Protein AF-A0A8B9ML95-F1 (afdb_monomer_lite)

InterPro domains:
  IPR009533 FAM107 [PF06625] (68-174)
  IPR009533 FAM107 [PTHR16768] (30-183)

Radius of gyration: 43.65 Å; chains: 1; bounding box: 122×76×92 Å

Organism: NCBI:txid211598

Foldseek 3Di:
DDDDDDDDDDDPPDDDDDDDDDDDDDDDDDDDDDDDDPPDPPPPDDDDPDDDDPPDDPDDPDDPPDPPDDDPDPDQDPCNVDPPNVVVVVVCVVCVVVVVPVPCPPVVVVVVVVVVVVVVVVVVVVVVVVVVPPDPVNVVVVVVVVVVVVVVVVVVVVVVVDDVVVVVVVVVVVVVVVVVVVVPD

Sequence (185 aa):
MQARAQPGRSGSLSPCGPVSWGAGQHLPPGLPRATLRKSASMYTDTQRERPDSGNILTHPDYIDGNPDLIKPKKLLNPVKASKSHQELHRELLMNHKRGLGMESKPELQRVLEHRRRNQLIRQKKEEEEAKKLQSPFEKELLKRHQRLDQLEKEQEKQEDHAPEFIKVKENLRRTSTVTGDEKAA

pLDDT: mean 70.42, std 17.86, range [39.34, 96.19]

Structure (mmCIF, N/CA/C/O backbone):
data_AF-A0A8B9ML95-F1
#
_entry.id   AF-A0A8B9ML95-F1
#
loop_
_atom_site.group_PDB
_atom_site.id
_atom_site.type_symbol
_atom_site.label_atom_id
_atom_site.label_alt_id
_atom_site.label_comp_id
_atom_site.label_asym_id
_atom_site.label_entity_id
_atom_site.label_seq_id
_atom_site.pdbx_PDB_ins_code
_atom_site.Cartn_x
_atom_site.Cartn_y
_atom_site.Cartn_z
_atom_site.occupancy
_atom_site.B_iso_or_equiv
_atom_site.auth_seq_id
_atom_site.auth_comp_id
_atom_site.auth_asym_id
_atom_site.auth_atom_id
_atom_site.pdbx_PDB_model_num
ATOM 1 N N . MET A 1 1 ? -56.426 37.163 -29.286 1.00 43.75 1 MET A N 1
ATOM 2 C CA . MET A 1 1 ? -56.720 35.730 -29.509 1.00 43.75 1 MET A CA 1
ATOM 3 C C . MET A 1 1 ? -55.383 34.997 -29.595 1.00 43.75 1 MET A C 1
ATOM 5 O O . MET A 1 1 ? -54.745 35.039 -30.629 1.00 43.75 1 MET A O 1
ATOM 9 N N . GLN A 1 2 ? -54.730 34.710 -28.467 1.00 43.22 2 GLN A N 1
ATOM 10 C CA . GLN A 1 2 ? -54.763 33.419 -27.757 1.00 43.22 2 GLN A CA 1
ATOM 11 C C . GLN A 1 2 ? -54.615 32.208 -28.693 1.00 43.22 2 GLN A C 1
ATOM 13 O O . GLN A 1 2 ? -55.606 31.679 -29.184 1.00 43.22 2 GLN A O 1
ATOM 18 N N . ALA A 1 3 ? -53.371 31.762 -28.891 1.00 49.19 3 ALA A N 1
ATOM 19 C CA . ALA A 1 3 ? -53.048 30.438 -29.410 1.00 49.19 3 ALA A CA 1
ATOM 20 C C . ALA A 1 3 ? -52.306 29.661 -28.314 1.00 49.19 3 ALA A C 1
ATOM 22 O O . ALA A 1 3 ? -51.323 30.130 -27.743 1.00 49.19 3 ALA A O 1
ATOM 23 N N . ARG A 1 4 ? -52.880 28.507 -27.973 1.00 45.62 4 ARG A N 1
ATOM 24 C CA . ARG A 1 4 ? -52.521 27.615 -26.869 1.00 45.62 4 ARG A CA 1
ATOM 25 C C . ARG A 1 4 ? -51.101 27.059 -26.997 1.00 45.62 4 ARG A C 1
ATOM 27 O O . ARG A 1 4 ? -50.726 26.547 -28.047 1.00 45.62 4 ARG A O 1
ATOM 34 N N . ALA A 1 5 ? -50.382 27.055 -25.877 1.00 48.59 5 ALA A N 1
ATOM 35 C CA . ALA A 1 5 ? -49.188 26.248 -25.667 1.00 48.59 5 ALA A CA 1
ATOM 36 C C . ALA A 1 5 ? -49.562 24.757 -25.561 1.00 48.59 5 ALA A C 1
ATOM 38 O O . ALA A 1 5 ? -50.487 24.400 -24.829 1.00 48.59 5 ALA A O 1
ATOM 39 N N . GLN A 1 6 ? -48.837 23.891 -26.272 1.00 56.56 6 GLN A N 1
ATOM 40 C CA . GLN A 1 6 ? -48.834 22.447 -26.027 1.00 56.56 6 GLN A CA 1
ATOM 41 C C . GLN A 1 6 ? -47.566 22.069 -25.246 1.00 56.56 6 GLN A C 1
ATOM 43 O O . GLN A 1 6 ? -46.486 22.549 -25.596 1.00 56.56 6 GLN A O 1
ATOM 48 N N . PRO A 1 7 ? -47.660 21.221 -24.206 1.00 56.69 7 PRO A N 1
ATOM 49 C CA . PRO A 1 7 ? -46.495 20.784 -23.450 1.00 56.69 7 PRO A CA 1
ATOM 50 C C . PRO A 1 7 ? -45.711 19.714 -24.223 1.00 56.69 7 PRO A C 1
ATOM 52 O O . PRO A 1 7 ? -46.210 18.623 -24.504 1.00 56.69 7 PRO A O 1
ATOM 55 N N . GLY A 1 8 ? -44.458 20.036 -24.549 1.00 48.75 8 GLY A N 1
ATOM 56 C CA . GLY A 1 8 ? -43.472 19.083 -25.044 1.00 48.75 8 GLY A CA 1
ATOM 57 C C . GLY A 1 8 ? -43.176 18.026 -23.982 1.00 48.75 8 GLY A C 1
ATOM 58 O O . GLY A 1 8 ? -42.834 18.342 -22.845 1.00 48.75 8 GLY A O 1
ATOM 59 N N . ARG A 1 9 ? -43.356 16.766 -24.378 1.00 49.31 9 ARG A N 1
ATOM 60 C CA . ARG A 1 9 ? -43.164 15.549 -23.588 1.00 49.31 9 ARG A CA 1
ATOM 61 C C . ARG A 1 9 ? -41.801 15.517 -22.892 1.00 49.31 9 ARG A C 1
ATOM 63 O O . ARG A 1 9 ? -40.758 15.562 -23.539 1.00 49.31 9 ARG A O 1
ATOM 70 N N . SER A 1 10 ? -41.839 15.342 -21.577 1.00 50.72 10 SER A N 1
ATOM 71 C CA . SER A 1 10 ? -40.729 14.881 -20.754 1.00 50.72 10 SER A CA 1
ATOM 72 C C . SER A 1 10 ? -40.304 13.476 -21.198 1.00 50.72 10 SER A C 1
ATOM 74 O O . SER A 1 10 ? -41.057 12.509 -21.090 1.00 50.72 10 SER A O 1
ATOM 76 N N . GLY A 1 11 ? -39.085 13.354 -21.723 1.00 43.94 11 GLY A N 1
ATOM 77 C CA . GLY A 1 11 ? -38.433 12.064 -21.922 1.00 43.94 11 GLY A CA 1
ATOM 78 C C . GLY A 1 11 ? -38.047 11.491 -20.564 1.00 43.94 11 GLY A C 1
ATOM 79 O O . GLY A 1 11 ? -37.034 11.882 -19.991 1.00 43.94 11 GLY A O 1
ATOM 80 N N . SER A 1 12 ? -38.865 10.588 -20.028 1.00 51.53 12 SER A N 1
ATOM 81 C CA . SER A 1 12 ? -38.513 9.791 -18.858 1.00 51.53 12 SER A CA 1
ATOM 82 C C . SER A 1 12 ? -37.356 8.857 -19.225 1.00 51.53 12 SER A C 1
ATOM 84 O O . SER A 1 12 ? -37.550 7.851 -19.912 1.00 51.53 12 SER A O 1
ATOM 86 N N . LEU A 1 13 ? -36.148 9.201 -18.778 1.00 50.38 13 LEU A N 1
ATOM 87 C CA . LEU A 1 13 ? -35.010 8.288 -18.714 1.00 50.38 13 LEU A CA 1
ATOM 88 C C . LEU A 1 13 ? -35.410 7.102 -17.829 1.00 50.38 13 LEU A C 1
ATOM 90 O O . LEU A 1 13 ? -35.501 7.222 -16.609 1.00 50.38 13 LEU A O 1
ATOM 94 N N . SER A 1 14 ? -35.707 5.970 -18.462 1.00 54.94 14 SER A N 1
ATOM 95 C CA . SER A 1 14 ? -35.910 4.706 -17.759 1.00 54.94 14 SER A CA 1
ATOM 96 C C . SER A 1 14 ? -34.560 4.244 -17.201 1.00 54.94 14 SER A C 1
ATOM 98 O O . SER A 1 14 ? -33.596 4.171 -17.968 1.00 54.94 14 SER A O 1
ATOM 100 N N . PRO A 1 15 ? -34.444 3.938 -15.899 1.00 61.00 15 PRO A N 1
ATOM 101 C CA . PRO A 1 15 ? -33.227 3.357 -15.360 1.00 61.00 15 PRO A CA 1
ATOM 102 C C . PRO A 1 15 ? -33.126 1.896 -15.813 1.00 61.00 15 PRO A C 1
ATOM 104 O O . PRO A 1 15 ? -34.057 1.111 -15.630 1.00 61.00 15 PRO A O 1
ATOM 107 N N . CYS A 1 16 ? -31.991 1.532 -16.415 1.00 51.19 16 CYS A N 1
ATOM 108 C CA . CYS A 1 16 ? -31.619 0.143 -16.664 1.00 51.19 16 CYS A CA 1
ATOM 109 C C . CYS A 1 16 ? -31.736 -0.652 -15.356 1.00 51.19 16 CYS A C 1
ATOM 111 O O . CYS A 1 16 ? -31.064 -0.337 -14.373 1.00 51.19 16 CYS A O 1
ATOM 113 N N . GLY A 1 17 ? -32.605 -1.663 -15.345 1.00 46.12 17 GLY A N 1
ATOM 114 C CA . GLY A 1 17 ? -32.747 -2.577 -14.218 1.00 46.12 17 GLY A CA 1
ATOM 115 C C . GLY A 1 17 ? -31.459 -3.373 -13.956 1.00 46.12 17 GLY A C 1
ATOM 116 O O . GLY A 1 17 ? -30.648 -3.563 -14.868 1.00 46.12 17 GLY A O 1
ATOM 117 N N . PRO A 1 18 ? -31.248 -3.845 -12.716 1.00 61.25 18 PRO A N 1
ATOM 118 C CA . PRO A 1 18 ? -30.083 -4.643 -12.366 1.00 61.25 18 PRO A CA 1
ATOM 119 C C . PRO A 1 18 ? -30.154 -6.020 -13.036 1.00 61.25 18 PRO A C 1
ATOM 1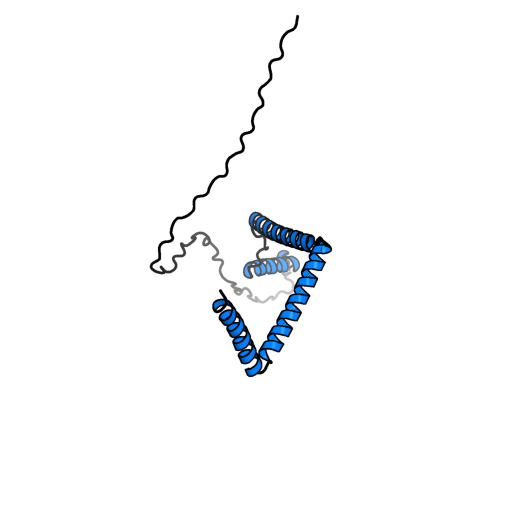21 O O . PRO A 1 18 ? -31.141 -6.743 -12.907 1.00 61.25 18 PRO A O 1
ATOM 124 N N . VAL A 1 19 ? -29.079 -6.394 -13.731 1.00 54.31 19 VAL A N 1
ATOM 125 C CA . VAL A 1 19 ? -28.867 -7.759 -14.221 1.00 54.31 19 VAL A CA 1
ATOM 126 C C . VAL A 1 19 ? -28.660 -8.658 -13.003 1.00 54.31 19 VAL A C 1
ATOM 128 O O . VAL A 1 19 ? -27.620 -8.595 -12.344 1.00 54.31 19 VAL A O 1
ATOM 131 N N . SER A 1 20 ? -29.663 -9.472 -12.684 1.00 45.78 20 SER A N 1
ATOM 132 C CA . SER A 1 20 ? -29.532 -10.551 -11.7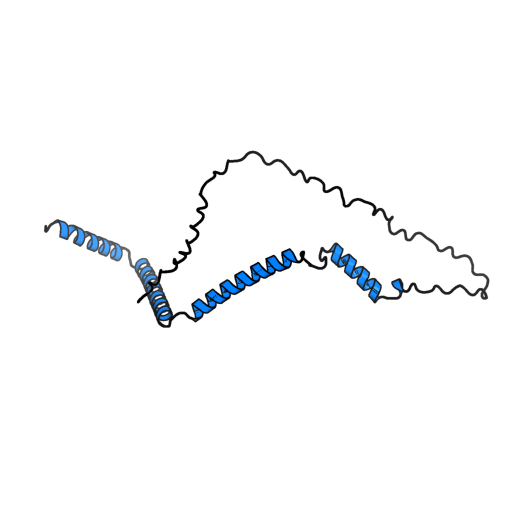15 1.00 45.78 20 SER A CA 1
ATOM 133 C C . SER A 1 20 ? -28.686 -11.663 -12.336 1.00 45.78 20 SER A C 1
ATOM 135 O O . SER A 1 20 ? -29.074 -12.316 -13.302 1.00 45.78 20 SER A O 1
ATOM 137 N N . TRP A 1 21 ? -27.492 -11.884 -11.793 1.00 48.94 21 TRP A N 1
ATOM 138 C CA . TRP A 1 21 ? -26.741 -13.100 -12.079 1.00 48.94 21 TRP A CA 1
ATOM 139 C C . TRP A 1 21 ? -27.250 -14.179 -11.129 1.00 48.94 21 TRP A C 1
ATOM 141 O O . TRP A 1 21 ? -27.004 -14.134 -9.924 1.00 48.94 21 TRP A O 1
ATOM 151 N N . GLY A 1 22 ? -28.042 -15.096 -11.683 1.00 45.47 22 GLY A N 1
ATOM 152 C CA . GLY A 1 22 ? -28.577 -16.255 -10.982 1.00 45.47 22 GLY A CA 1
ATOM 153 C C . GLY A 1 22 ? -27.467 -17.129 -10.400 1.00 45.47 22 GLY A C 1
ATOM 154 O O . GLY A 1 22 ? -26.458 -17.413 -11.046 1.00 45.47 22 GLY A O 1
ATOM 155 N N . ALA A 1 23 ? -27.682 -17.539 -9.156 1.00 50.06 23 ALA A N 1
ATOM 156 C CA . ALA A 1 23 ? -26.869 -18.491 -8.429 1.00 50.06 23 ALA A CA 1
ATOM 157 C C . ALA A 1 23 ? -27.017 -19.917 -8.986 1.00 50.06 23 ALA A C 1
ATOM 159 O O . ALA A 1 23 ? -28.104 -20.328 -9.383 1.00 50.06 23 ALA A O 1
ATOM 160 N N . GLY A 1 24 ? -25.934 -20.691 -8.877 1.00 41.50 24 GLY A N 1
ATOM 161 C CA . GLY A 1 24 ? -26.005 -22.134 -8.650 1.00 41.50 24 GLY A CA 1
ATOM 162 C C . GLY A 1 24 ? -25.919 -23.028 -9.883 1.00 41.50 24 GLY A C 1
ATOM 163 O O . GLY A 1 24 ? -26.938 -23.437 -10.423 1.00 41.50 24 GLY A O 1
ATOM 164 N N . GLN A 1 25 ? -24.703 -23.467 -10.223 1.00 43.25 25 GLN A N 1
ATOM 165 C CA . GLN A 1 25 ? -24.496 -24.792 -10.814 1.00 43.25 25 GLN A CA 1
ATOM 166 C C . GLN A 1 25 ? -23.347 -25.514 -10.093 1.00 43.25 25 GLN A C 1
ATOM 168 O O . GLN A 1 25 ? -22.170 -25.196 -10.225 1.00 43.25 25 GLN A O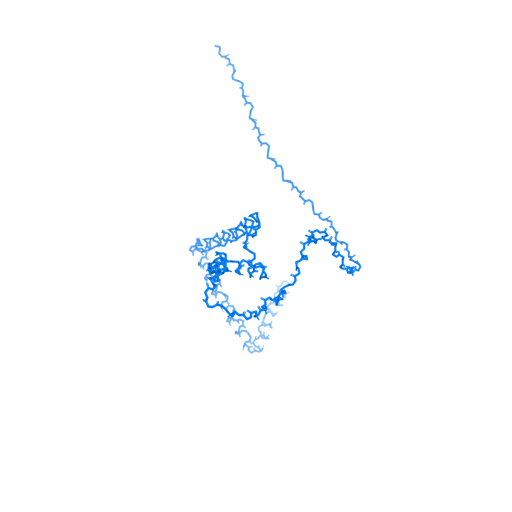 1
ATOM 173 N N . HIS A 1 26 ? -23.802 -26.429 -9.244 1.00 41.22 26 HIS A N 1
ATOM 174 C CA . HIS A 1 26 ? -23.225 -27.658 -8.714 1.00 41.22 26 HIS A CA 1
ATOM 175 C C . HIS A 1 26 ? -21.894 -28.156 -9.326 1.00 41.22 26 HIS A C 1
ATOM 177 O O . HIS A 1 26 ? -21.767 -28.357 -10.533 1.00 41.22 26 HIS A O 1
ATOM 183 N N . LEU A 1 27 ? -20.931 -28.439 -8.443 1.00 43.69 27 LEU A N 1
ATOM 184 C CA . LEU A 1 27 ? -19.647 -29.095 -8.709 1.00 43.69 27 LEU A CA 1
ATOM 185 C C . LEU A 1 27 ? -19.830 -30.632 -8.680 1.00 43.69 27 LEU A C 1
ATOM 187 O O . LEU A 1 27 ? -20.382 -31.129 -7.698 1.00 43.69 27 LEU A O 1
ATOM 191 N N . PRO A 1 28 ? -19.366 -31.417 -9.670 1.00 57.22 28 PRO A N 1
ATOM 192 C CA . PRO A 1 28 ? -19.335 -32.877 -9.548 1.00 57.22 28 PRO A CA 1
ATOM 193 C C . PRO A 1 28 ? -18.042 -33.381 -8.858 1.00 57.22 28 PRO A C 1
ATOM 195 O O . PRO A 1 28 ? -16.965 -32.828 -9.108 1.00 57.22 28 PRO A O 1
ATOM 198 N N . PRO A 1 29 ? -18.109 -34.432 -8.011 1.00 52.28 29 PRO A N 1
ATOM 199 C CA . PRO A 1 29 ? -16.945 -35.042 -7.373 1.00 52.28 29 PRO A CA 1
ATOM 200 C C . PRO A 1 29 ? -16.214 -35.988 -8.340 1.00 52.28 29 PRO A C 1
ATOM 202 O O . PRO A 1 29 ? -16.820 -36.634 -9.193 1.00 52.28 29 PRO A O 1
ATOM 205 N N . GLY A 1 30 ? -14.886 -36.000 -8.224 1.00 44.88 30 GLY A N 1
ATOM 206 C CA . GLY A 1 30 ? -13.961 -36.465 -9.255 1.00 44.88 30 GLY A CA 1
ATOM 207 C C . GLY A 1 30 ? -13.692 -37.963 -9.367 1.00 44.88 30 GLY A C 1
ATOM 208 O O . GLY A 1 30 ? -14.197 -38.762 -8.594 1.00 44.88 30 GLY A O 1
ATOM 209 N N . LEU A 1 31 ? -12.827 -38.287 -10.337 1.00 48.31 31 LEU A N 1
ATOM 210 C CA . LEU A 1 31 ? -12.042 -39.517 -10.526 1.00 48.31 31 LEU A CA 1
ATOM 211 C C . LEU A 1 31 ? -10.989 -39.259 -11.642 1.00 48.31 31 LEU A C 1
ATOM 213 O O . LEU A 1 31 ? -11.144 -38.323 -12.424 1.00 48.31 31 LEU A O 1
ATOM 217 N N . PRO A 1 32 ? -9.972 -40.124 -11.790 1.00 46.97 32 PRO A N 1
ATOM 218 C CA . PRO A 1 32 ? -8.677 -40.106 -11.122 1.00 46.97 32 PRO A CA 1
ATOM 219 C C . PRO A 1 32 ? -7.627 -39.201 -11.808 1.00 46.97 32 PRO A C 1
ATOM 221 O O . PRO A 1 32 ? -7.737 -38.808 -12.967 1.00 46.97 32 PRO A O 1
ATOM 224 N N . ARG A 1 33 ? -6.553 -38.905 -11.066 1.00 56.84 33 ARG A N 1
ATOM 225 C CA . ARG A 1 33 ? -5.368 -38.136 -11.476 1.00 56.84 33 ARG A CA 1
ATOM 226 C C . ARG A 1 33 ? -4.680 -38.773 -12.694 1.00 56.84 33 ARG A C 1
ATOM 228 O O . ARG A 1 33 ? -3.771 -39.584 -12.541 1.00 56.84 33 ARG A O 1
ATOM 235 N N . ALA A 1 34 ? -5.091 -38.379 -13.898 1.00 46.28 34 ALA A N 1
ATOM 236 C CA . ALA A 1 34 ? -4.377 -38.693 -15.126 1.00 46.28 34 ALA A CA 1
ATOM 237 C C . ALA A 1 34 ? -3.090 -37.862 -15.185 1.00 46.28 34 ALA A C 1
ATOM 239 O O . ALA A 1 34 ? -3.082 -36.630 -15.187 1.00 46.28 34 ALA A O 1
ATOM 240 N N . THR A 1 35 ? -1.981 -38.582 -15.171 1.00 56.34 35 THR A N 1
ATOM 241 C CA . THR A 1 35 ? -0.621 -38.100 -15.341 1.00 56.34 35 THR A CA 1
ATOM 242 C C . THR A 1 35 ? -0.469 -37.253 -16.604 1.00 56.34 35 THR A C 1
ATOM 244 O O . THR A 1 35 ? -0.768 -37.698 -17.708 1.00 56.34 35 THR A O 1
ATOM 247 N N . LEU A 1 36 ? 0.040 -36.038 -16.400 1.00 56.47 36 LEU A N 1
ATOM 248 C CA . LEU A 1 36 ? 0.921 -35.267 -17.276 1.00 56.47 36 LEU A CA 1
ATOM 249 C C . LEU A 1 36 ? 0.998 -35.724 -18.747 1.00 56.47 36 LEU A C 1
ATOM 251 O O . LEU A 1 36 ? 1.824 -36.558 -19.110 1.00 56.47 36 LEU A O 1
ATOM 255 N N . ARG A 1 37 ? 0.253 -35.048 -19.622 1.00 49.00 37 ARG A N 1
ATOM 256 C CA . ARG A 1 37 ? 0.588 -34.969 -21.047 1.00 49.00 37 ARG A CA 1
ATOM 257 C C . ARG A 1 37 ? 0.827 -33.507 -21.399 1.00 49.00 37 ARG A C 1
ATOM 259 O O . ARG A 1 37 ? -0.083 -32.772 -21.759 1.00 49.00 37 ARG A O 1
ATOM 266 N N . LYS A 1 38 ? 2.084 -33.082 -21.237 1.00 46.06 38 LYS A N 1
ATOM 267 C CA . LYS A 1 38 ? 2.613 -31.872 -21.871 1.00 46.06 38 LYS A CA 1
ATOM 268 C C . LYS A 1 38 ? 2.482 -32.099 -23.376 1.00 46.06 38 LYS A C 1
ATOM 270 O O . LYS A 1 38 ? 3.259 -32.858 -23.948 1.00 46.06 38 LYS A O 1
ATOM 275 N N . SER A 1 39 ? 1.466 -31.520 -24.006 1.00 47.78 39 SER A N 1
ATOM 276 C CA . SER A 1 39 ? 1.444 -31.398 -25.458 1.00 47.78 39 SER A CA 1
ATOM 277 C C . SER A 1 39 ? 2.646 -30.547 -25.844 1.00 47.78 39 SER A C 1
ATOM 279 O O . SER A 1 39 ? 2.738 -29.370 -25.493 1.00 47.78 39 SER A O 1
ATOM 281 N N . ALA A 1 40 ? 3.602 -31.222 -26.468 1.00 50.72 40 ALA A N 1
ATOM 282 C CA . ALA A 1 40 ? 4.833 -30.680 -26.987 1.00 50.72 40 ALA A CA 1
ATOM 283 C C . ALA A 1 40 ? 4.539 -29.471 -27.880 1.00 50.72 40 ALA A C 1
ATOM 285 O O . ALA A 1 40 ? 3.911 -29.592 -28.930 1.00 50.72 40 ALA A O 1
ATOM 286 N N . SER A 1 41 ? 5.023 -28.304 -27.460 1.00 53.59 41 SER A N 1
ATOM 287 C CA . SER A 1 41 ? 5.235 -27.175 -28.357 1.00 53.59 41 SER A CA 1
ATOM 288 C C . SER A 1 41 ? 6.444 -27.511 -29.233 1.00 53.59 41 SER A C 1
ATOM 290 O O . SER A 1 41 ? 7.578 -27.176 -28.904 1.00 53.59 41 SER A O 1
ATOM 292 N N . MET A 1 42 ? 6.194 -28.233 -30.324 1.00 60.28 42 MET A N 1
ATOM 293 C CA . MET A 1 42 ? 7.152 -28.610 -31.369 1.00 60.28 42 MET A CA 1
ATOM 294 C C . MET A 1 42 ? 7.482 -27.417 -32.279 1.00 60.28 42 MET A C 1
ATOM 296 O O . MET A 1 42 ? 7.225 -27.456 -33.477 1.00 60.28 42 MET A O 1
ATOM 300 N N . TYR A 1 43 ? 8.012 -26.327 -31.718 1.00 46.78 43 TYR A N 1
ATOM 301 C CA . TYR A 1 43 ? 8.634 -25.272 -32.527 1.00 46.78 43 TYR A CA 1
ATOM 302 C C . TYR A 1 43 ? 9.599 -24.395 -31.719 1.00 46.78 43 TYR A C 1
ATOM 304 O O . TYR A 1 43 ? 9.443 -23.183 -31.623 1.00 46.78 43 TYR A O 1
ATOM 312 N N . THR A 1 44 ? 10.614 -25.009 -31.116 1.00 52.97 44 THR A N 1
ATOM 313 C CA . THR A 1 44 ? 11.880 -24.318 -30.800 1.00 52.97 44 THR A CA 1
ATOM 314 C C . THR A 1 44 ? 13.075 -25.230 -31.067 1.00 52.97 44 THR A C 1
ATOM 316 O O . THR A 1 44 ? 14.075 -25.159 -30.360 1.00 52.97 44 THR A O 1
ATOM 319 N N . ASP A 1 45 ? 12.962 -26.121 -32.052 1.00 49.00 45 ASP A N 1
ATOM 320 C CA . ASP A 1 45 ? 14.052 -27.010 -32.451 1.00 49.00 45 ASP A CA 1
ATOM 321 C C . ASP A 1 45 ? 14.250 -26.927 -33.959 1.00 49.00 45 ASP A C 1
ATOM 323 O O . ASP A 1 45 ? 13.885 -27.796 -34.746 1.00 49.00 45 ASP A O 1
ATOM 327 N N . THR A 1 46 ? 14.735 -25.775 -34.400 1.00 52.44 46 THR A N 1
ATOM 328 C CA . THR A 1 46 ? 15.241 -25.647 -35.759 1.00 52.44 46 THR A CA 1
ATOM 329 C C . THR A 1 46 ? 16.594 -24.966 -35.664 1.00 52.44 46 THR A C 1
ATOM 331 O O . THR A 1 46 ? 16.693 -23.746 -35.565 1.00 52.44 46 THR A O 1
ATOM 334 N N . GLN A 1 47 ? 17.628 -25.813 -35.688 1.00 48.34 47 GLN A N 1
ATOM 335 C CA . GLN A 1 47 ? 19.000 -25.493 -36.087 1.00 48.34 47 GLN A CA 1
ATOM 336 C C . GLN A 1 47 ? 19.813 -24.660 -35.080 1.00 48.34 47 GLN A C 1
ATOM 338 O O . GLN A 1 47 ? 20.140 -23.494 -35.313 1.00 48.34 47 GLN A O 1
ATOM 343 N N . ARG A 1 48 ? 20.258 -25.289 -33.986 1.00 49.28 48 ARG A N 1
ATOM 344 C CA . ARG A 1 48 ? 21.483 -24.838 -33.304 1.00 49.28 48 ARG A CA 1
ATOM 345 C C . ARG A 1 48 ? 22.423 -25.981 -32.941 1.00 49.28 48 ARG A C 1
ATOM 347 O O . ARG A 1 48 ? 23.066 -25.950 -31.901 1.00 49.28 48 ARG A O 1
ATOM 354 N N . GLU A 1 49 ? 22.578 -26.922 -33.863 1.00 46.06 49 GLU A N 1
ATOM 355 C CA . GLU A 1 49 ? 23.851 -27.624 -34.005 1.00 46.06 49 GLU A CA 1
ATOM 356 C C . GLU A 1 49 ? 24.878 -26.591 -34.496 1.00 46.06 49 GLU A C 1
ATOM 358 O O . GLU A 1 49 ? 24.964 -26.262 -35.680 1.00 46.06 49 GLU A O 1
ATOM 363 N N . ARG A 1 50 ? 25.615 -25.980 -33.566 1.00 53.09 50 ARG A N 1
ATOM 364 C CA . ARG A 1 50 ? 26.938 -25.438 -33.875 1.00 53.09 50 ARG A CA 1
ATOM 365 C C . ARG A 1 50 ? 27.926 -26.305 -33.120 1.00 53.09 50 ARG A C 1
ATOM 367 O O . ARG A 1 50 ? 27.803 -26.370 -31.897 1.00 53.09 50 ARG A O 1
ATOM 374 N N . PRO A 1 51 ? 28.865 -26.957 -33.822 1.00 54.16 51 PRO A N 1
ATOM 375 C CA . PRO A 1 51 ? 29.798 -27.831 -33.165 1.00 54.16 51 PRO A CA 1
ATOM 376 C C . PRO A 1 51 ? 30.621 -27.031 -32.166 1.00 54.16 51 PRO A C 1
ATOM 378 O O . PRO A 1 51 ? 30.959 -25.858 -32.360 1.00 54.16 51 PRO A O 1
ATOM 381 N N . ASP A 1 52 ? 30.845 -27.754 -31.087 1.00 41.69 52 ASP A N 1
ATOM 382 C CA . ASP A 1 52 ? 31.684 -27.508 -29.947 1.00 41.69 52 ASP A CA 1
ATOM 383 C C . ASP A 1 52 ? 32.946 -26.699 -30.266 1.00 41.69 52 ASP A C 1
ATOM 385 O O . ASP A 1 52 ? 33.568 -26.805 -31.324 1.00 41.69 52 ASP A O 1
ATOM 389 N N . SER A 1 53 ? 33.306 -25.904 -29.271 1.00 55.53 53 SER A N 1
ATOM 390 C CA . SER A 1 53 ? 34.624 -25.380 -28.947 1.00 55.53 53 SER A CA 1
ATOM 391 C C . SER A 1 53 ? 35.775 -26.359 -29.240 1.00 55.53 53 SER A C 1
ATOM 393 O O . SER A 1 53 ? 36.402 -26.920 -28.351 1.00 55.53 53 SER A O 1
ATOM 395 N N . GLY A 1 54 ? 36.116 -26.514 -30.513 1.00 43.72 54 GLY A N 1
ATOM 396 C CA . GLY A 1 54 ? 37.321 -27.177 -30.979 1.00 43.72 54 GLY A CA 1
ATOM 397 C C . GLY A 1 54 ? 38.437 -26.159 -31.131 1.00 43.72 54 GLY A C 1
ATOM 398 O O . GLY A 1 54 ? 38.647 -25.610 -32.210 1.00 43.72 54 GLY A O 1
ATOM 399 N N . ASN A 1 55 ? 39.174 -25.921 -30.049 1.00 53.03 55 ASN A N 1
ATOM 400 C CA . ASN A 1 55 ? 40.508 -25.330 -30.076 1.00 53.03 55 ASN A CA 1
ATOM 401 C C . ASN A 1 55 ? 41.472 -26.340 -30.744 1.00 53.03 55 ASN A C 1
ATOM 403 O O . ASN A 1 55 ? 42.335 -26.916 -30.089 1.00 53.03 55 ASN A O 1
ATOM 407 N N . ILE A 1 56 ? 41.256 -26.649 -32.026 1.00 49.12 56 ILE A N 1
ATOM 408 C CA . ILE A 1 56 ? 42.025 -27.645 -32.776 1.00 49.12 56 ILE A CA 1
ATOM 409 C C . ILE A 1 56 ? 43.172 -26.916 -33.473 1.00 49.12 56 ILE A C 1
ATOM 411 O O . ILE A 1 56 ? 43.040 -26.378 -34.566 1.00 49.12 56 ILE A O 1
ATOM 415 N N . LEU A 1 57 ? 44.297 -26.888 -32.763 1.00 57.97 57 LEU A N 1
ATOM 416 C CA . LEU A 1 57 ? 45.591 -27.287 -33.304 1.00 57.97 57 LEU A CA 1
ATOM 417 C C . LEU A 1 57 ? 45.961 -26.706 -34.684 1.00 57.97 57 LEU A C 1
ATOM 419 O O . LEU A 1 57 ? 46.034 -27.418 -35.681 1.00 57.97 57 LEU A O 1
ATOM 423 N N . THR A 1 58 ? 46.300 -25.420 -34.734 1.00 47.19 58 THR A N 1
ATOM 424 C CA . THR A 1 58 ? 47.094 -24.875 -35.847 1.00 47.19 58 THR A CA 1
ATOM 425 C C . THR A 1 58 ? 48.280 -24.093 -35.303 1.00 47.19 58 THR A C 1
ATOM 427 O O . THR A 1 58 ? 48.291 -22.862 -35.296 1.00 47.19 58 THR A O 1
ATOM 430 N N . HIS A 1 59 ? 49.282 -24.828 -34.826 1.00 58.69 59 HIS A N 1
ATOM 431 C CA . HIS A 1 59 ? 50.658 -24.349 -34.814 1.00 58.69 59 HIS A CA 1
ATOM 432 C C . HIS A 1 59 ? 51.572 -25.467 -35.324 1.00 58.69 59 HIS A C 1
ATOM 434 O O . HIS A 1 59 ? 51.961 -26.334 -34.545 1.00 58.69 59 HIS A O 1
ATOM 440 N N . PRO A 1 60 ? 51.912 -25.502 -36.624 1.00 60.56 60 PRO A N 1
ATOM 441 C CA . PRO A 1 60 ? 53.222 -25.961 -37.011 1.00 60.56 60 PRO A CA 1
ATOM 442 C C . PRO A 1 60 ? 54.167 -24.768 -36.849 1.00 60.56 60 PRO A C 1
ATOM 444 O O . PRO A 1 60 ? 54.144 -23.816 -37.633 1.00 60.56 60 PRO A O 1
ATOM 447 N N . ASP A 1 61 ? 54.989 -24.827 -35.806 1.00 55.22 61 ASP A N 1
ATOM 448 C CA . ASP A 1 61 ? 56.295 -24.182 -35.800 1.00 55.22 61 ASP A CA 1
ATOM 449 C C . ASP A 1 61 ? 57.075 -24.736 -37.002 1.00 55.22 61 ASP A C 1
ATOM 451 O O . ASP A 1 61 ? 57.741 -25.763 -36.899 1.00 55.22 61 ASP A O 1
ATOM 455 N N . TYR A 1 62 ? 56.955 -24.112 -38.176 1.00 53.22 62 TYR A N 1
ATOM 456 C CA . TYR A 1 62 ? 57.927 -24.334 -39.237 1.00 53.22 62 TYR A CA 1
ATOM 457 C C . TYR A 1 62 ? 59.068 -23.348 -39.022 1.00 53.22 62 TYR A C 1
ATOM 459 O O . TYR A 1 62 ? 58.867 -22.135 -39.020 1.00 53.22 62 TYR A O 1
ATOM 467 N N . ILE A 1 63 ? 60.240 -23.927 -38.789 1.00 52.16 63 ILE A N 1
ATOM 468 C CA . ILE A 1 63 ? 61.574 -23.335 -38.762 1.00 52.16 63 ILE A CA 1
ATOM 469 C C . ILE A 1 63 ? 61.645 -22.033 -39.577 1.00 52.16 63 ILE A C 1
ATOM 471 O O . ILE A 1 63 ? 61.672 -22.042 -40.807 1.00 52.16 63 ILE A O 1
ATOM 475 N N . ASP A 1 64 ? 61.698 -20.907 -38.871 1.00 55.38 64 ASP A N 1
ATOM 476 C CA . ASP A 1 64 ? 61.924 -19.586 -39.449 1.00 55.38 64 ASP A CA 1
ATOM 477 C C . ASP A 1 64 ? 63.434 -19.355 -39.575 1.00 55.38 64 ASP A C 1
ATOM 479 O O . ASP A 1 64 ? 64.071 -18.710 -38.747 1.00 55.38 64 ASP A O 1
ATOM 483 N N . GLY A 1 65 ? 64.024 -19.988 -40.587 1.00 58.00 65 GLY A N 1
ATOM 484 C CA . GLY A 1 65 ? 65.433 -19.847 -40.954 1.00 58.00 65 GLY A CA 1
ATOM 485 C C . GLY A 1 65 ? 65.720 -18.628 -41.833 1.00 58.00 65 GLY A C 1
ATOM 486 O O . GLY A 1 65 ? 66.613 -18.706 -42.670 1.00 58.00 65 GLY A O 1
ATOM 487 N N . ASN A 1 66 ? 64.960 -17.534 -41.711 1.00 59.88 66 ASN A N 1
ATOM 488 C CA . ASN A 1 66 ? 65.242 -16.301 -42.445 1.00 59.88 66 ASN A CA 1
ATOM 489 C C . ASN A 1 66 ? 64.828 -15.065 -41.616 1.00 59.88 66 ASN A C 1
ATOM 491 O O . ASN A 1 66 ? 63.637 -14.769 -41.523 1.00 59.88 66 ASN A O 1
ATOM 495 N N . PRO A 1 67 ? 65.774 -14.324 -41.008 1.00 66.62 67 PRO A N 1
ATOM 496 C CA . PRO A 1 67 ? 65.454 -13.182 -40.145 1.00 66.62 67 PRO A CA 1
ATOM 497 C C . PRO A 1 67 ? 64.859 -11.973 -40.900 1.00 66.62 67 PRO A C 1
ATOM 499 O O . PRO A 1 67 ? 64.377 -11.045 -40.253 1.00 66.62 67 PRO A O 1
ATOM 502 N N . ASP A 1 68 ? 64.835 -12.008 -42.240 1.00 64.62 68 ASP A N 1
ATOM 503 C CA . ASP A 1 68 ? 64.382 -10.909 -43.108 1.00 64.62 68 ASP A CA 1
ATOM 504 C C . ASP A 1 68 ? 62.945 -11.072 -43.658 1.00 64.62 68 ASP A C 1
ATOM 506 O O . ASP A 1 68 ? 62.459 -10.231 -44.419 1.00 64.62 68 ASP A O 1
ATOM 510 N N . LEU A 1 69 ? 62.213 -12.128 -43.277 1.00 72.88 69 LEU A N 1
ATOM 511 C CA . LEU A 1 69 ? 60.805 -12.293 -43.663 1.00 72.88 69 LEU A CA 1
ATOM 512 C C . LEU A 1 69 ? 59.891 -11.464 -42.746 1.00 72.88 69 LEU A C 1
ATOM 514 O O . LEU A 1 69 ? 59.613 -11.832 -41.603 1.00 72.88 69 LEU A O 1
ATOM 518 N N . ILE A 1 70 ? 59.362 -10.348 -43.262 1.00 73.06 70 ILE A N 1
ATOM 519 C CA . ILE A 1 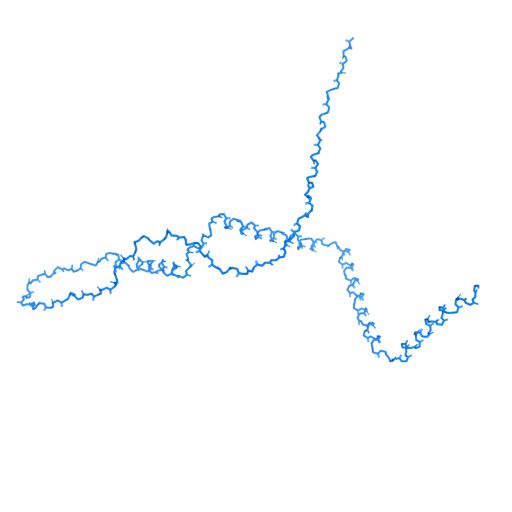70 ? 58.349 -9.535 -42.570 1.00 73.06 70 ILE A CA 1
ATOM 520 C C . ILE A 1 70 ? 57.075 -10.371 -42.397 1.00 73.06 70 ILE A C 1
ATOM 522 O O . ILE A 1 70 ? 56.254 -10.502 -43.307 1.00 73.06 70 ILE A O 1
ATOM 526 N N . LYS A 1 71 ? 56.891 -10.934 -41.200 1.00 74.88 71 LYS A N 1
ATOM 527 C CA . LYS A 1 71 ? 55.667 -11.657 -40.847 1.00 74.88 71 LYS A CA 1
ATOM 528 C C . LYS A 1 71 ? 54.485 -10.684 -40.840 1.00 74.88 71 LYS A C 1
ATOM 530 O O . LYS A 1 71 ? 54.569 -9.638 -40.186 1.00 74.88 71 LYS A O 1
ATOM 535 N N . PRO A 1 72 ? 53.359 -11.012 -41.498 1.00 77.94 72 PRO A N 1
ATOM 536 C CA . PRO A 1 72 ? 52.176 -10.169 -41.440 1.00 77.94 72 PRO A CA 1
ATOM 537 C C . PRO A 1 72 ? 51.718 -10.028 -39.983 1.00 77.94 72 PRO A C 1
ATOM 539 O O . PRO A 1 72 ? 51.447 -11.011 -39.287 1.00 77.94 72 PRO A O 1
ATOM 542 N N . LYS A 1 73 ? 51.659 -8.781 -39.504 1.00 71.19 73 LYS A N 1
ATOM 543 C CA . LYS A 1 73 ? 51.260 -8.454 -38.134 1.00 71.19 73 LYS A CA 1
ATOM 544 C C . LYS A 1 73 ? 49.800 -8.860 -37.949 1.00 71.19 73 LYS A C 1
ATOM 546 O O . LYS A 1 73 ? 48.928 -8.366 -38.661 1.00 71.19 73 LYS A O 1
ATOM 551 N N . LYS A 1 74 ? 49.525 -9.760 -36.998 1.00 75.12 74 LYS A N 1
ATOM 552 C CA . LYS A 1 74 ? 48.155 -10.186 -36.680 1.00 75.12 74 LYS A CA 1
ATOM 553 C C . LYS A 1 74 ? 47.358 -8.956 -36.240 1.00 75.12 74 LYS A C 1
ATOM 555 O O . LYS A 1 74 ? 47.574 -8.434 -35.147 1.00 75.12 74 LYS A O 1
ATOM 560 N N . LEU A 1 75 ? 46.481 -8.467 -37.117 1.00 74.31 75 LEU A N 1
ATOM 561 C CA . LEU A 1 75 ? 45.579 -7.369 -36.796 1.00 74.31 75 LEU A CA 1
ATOM 562 C C . LEU A 1 75 ? 44.621 -7.852 -35.710 1.00 74.31 75 LEU A C 1
ATOM 564 O O . LEU A 1 75 ? 44.012 -8.918 -35.819 1.00 74.31 75 LEU A O 1
ATOM 568 N N . LEU A 1 76 ? 44.518 -7.079 -34.634 1.00 76.94 76 LEU A N 1
ATOM 569 C CA . LEU A 1 76 ? 43.601 -7.396 -33.553 1.00 76.94 76 LEU A CA 1
ATOM 570 C C . LEU A 1 76 ? 42.175 -7.226 -34.073 1.00 76.94 76 LEU A C 1
ATOM 572 O O . LEU A 1 76 ? 41.800 -6.156 -34.549 1.00 76.94 76 LEU A O 1
ATOM 576 N N . ASN A 1 77 ? 41.382 -8.293 -33.988 1.00 82.06 77 ASN A N 1
ATOM 577 C CA . ASN A 1 77 ? 39.980 -8.255 -34.380 1.00 82.06 77 ASN A CA 1
ATOM 578 C C . ASN A 1 77 ? 39.264 -7.190 -33.529 1.00 82.06 77 ASN A C 1
ATOM 580 O O . ASN A 1 77 ? 39.246 -7.346 -32.310 1.00 82.06 77 ASN A O 1
ATOM 584 N N . PRO A 1 78 ? 38.646 -6.150 -34.113 1.00 81.81 78 PRO A N 1
ATOM 585 C CA . PRO A 1 78 ? 38.039 -5.048 -33.361 1.00 81.81 78 PRO A CA 1
ATOM 586 C C . PRO A 1 78 ? 36.989 -5.515 -32.336 1.00 81.81 78 PRO A C 1
ATOM 588 O O . PRO A 1 78 ? 36.903 -4.963 -31.239 1.00 81.81 78 PRO A O 1
ATOM 591 N N . VAL A 1 79 ? 36.266 -6.601 -32.630 1.00 79.88 79 VAL A N 1
ATOM 592 C CA . VAL A 1 79 ? 35.289 -7.233 -31.722 1.00 79.88 79 VAL A CA 1
ATOM 593 C C . VAL A 1 79 ? 35.973 -7.884 -30.512 1.00 79.88 79 VAL A C 1
ATOM 595 O O . VAL A 1 79 ? 35.412 -7.915 -29.419 1.00 79.88 79 VAL A O 1
ATOM 598 N N . LYS A 1 80 ? 37.197 -8.397 -30.689 1.00 80.69 80 LYS A N 1
ATOM 599 C CA . LYS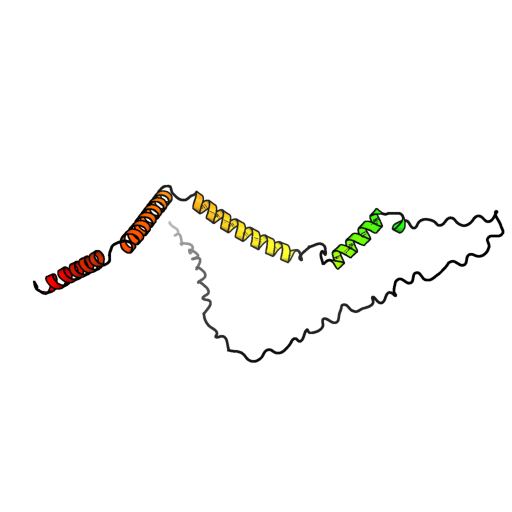 A 1 80 ? 38.021 -9.012 -29.632 1.00 80.69 80 LYS A CA 1
ATOM 600 C C . LYS A 1 80 ? 39.033 -8.046 -29.000 1.00 80.69 80 LYS A C 1
ATOM 602 O O . LYS A 1 80 ? 39.566 -8.337 -27.935 1.00 80.69 80 LYS A O 1
ATOM 607 N N . ALA A 1 81 ? 39.277 -6.898 -29.620 1.00 81.31 81 ALA A N 1
ATOM 608 C CA . ALA A 1 81 ? 40.088 -5.820 -29.071 1.00 81.31 81 ALA A CA 1
ATOM 609 C C . ALA A 1 81 ? 39.269 -4.967 -28.090 1.00 81.31 81 ALA A C 1
ATOM 611 O O . ALA A 1 81 ? 39.780 -4.540 -27.058 1.00 81.31 81 ALA A O 1
ATOM 612 N N . SER A 1 82 ? 37.977 -4.761 -28.371 1.00 88.81 82 SER A N 1
ATOM 613 C CA . SER A 1 82 ? 37.081 -4.046 -27.463 1.00 88.81 82 SER A CA 1
ATOM 614 C C . SER A 1 82 ? 36.647 -4.941 -26.300 1.00 88.81 82 SER A C 1
ATOM 616 O O . SER A 1 82 ? 35.828 -5.853 -26.456 1.00 88.81 82 SER A O 1
ATOM 618 N N . LYS A 1 83 ? 37.187 -4.671 -25.106 1.00 86.88 83 LYS A N 1
ATOM 619 C CA . LYS A 1 83 ? 36.776 -5.335 -23.858 1.00 86.88 83 LYS A CA 1
ATOM 620 C C . LYS A 1 83 ? 35.310 -5.049 -23.525 1.00 86.88 83 LYS A C 1
ATOM 622 O O . LYS A 1 83 ? 34.587 -5.967 -23.158 1.00 86.88 83 LYS A O 1
ATOM 627 N N . SER A 1 84 ? 34.865 -3.810 -23.737 1.00 91.81 84 SER A N 1
ATOM 628 C CA . SER A 1 84 ? 33.480 -3.382 -23.499 1.00 91.81 84 SER A CA 1
ATOM 629 C C . SER A 1 84 ? 32.474 -4.194 -24.323 1.00 91.81 84 SER A C 1
ATOM 631 O O . SER A 1 84 ? 31.480 -4.675 -23.786 1.00 91.81 84 SER A O 1
ATOM 633 N N . HIS A 1 85 ? 32.759 -4.437 -25.608 1.00 93.56 85 HIS A N 1
ATOM 634 C CA . HIS A 1 85 ? 31.866 -5.228 -26.458 1.00 93.56 85 HIS A CA 1
ATOM 635 C C . HIS A 1 85 ? 31.787 -6.699 -26.016 1.00 93.56 85 HIS A C 1
ATOM 637 O O . HIS A 1 85 ? 30.714 -7.303 -26.005 1.00 93.56 85 HIS A O 1
ATOM 643 N N . GLN A 1 86 ? 32.918 -7.284 -25.619 1.00 92.88 86 GLN A N 1
ATOM 644 C CA . GLN A 1 86 ? 32.960 -8.656 -25.105 1.00 92.88 86 GLN A CA 1
ATOM 645 C C . GLN A 1 86 ? 32.250 -8.802 -23.763 1.00 92.88 86 GLN A C 1
ATOM 647 O O . GLN A 1 86 ? 31.582 -9.805 -23.524 1.00 92.88 86 GLN A O 1
ATOM 652 N N . GLU A 1 87 ? 32.399 -7.807 -22.896 1.00 89.25 87 GLU A N 1
ATOM 653 C CA . GLU A 1 87 ? 31.726 -7.728 -21.607 1.00 89.25 87 GLU A CA 1
ATOM 654 C C . GLU A 1 87 ? 30.213 -7.654 -21.782 1.00 89.25 87 GLU A C 1
ATOM 656 O O . GLU A 1 87 ? 29.503 -8.472 -21.203 1.00 89.25 87 GLU A O 1
ATOM 661 N N . LEU A 1 88 ? 29.737 -6.804 -22.693 1.00 89.69 88 LEU A N 1
ATOM 662 C CA . LEU A 1 88 ? 28.327 -6.750 -23.063 1.00 89.69 88 LEU A CA 1
ATOM 663 C C . LEU A 1 88 ? 27.829 -8.101 -23.594 1.00 89.69 88 LEU A C 1
ATOM 665 O O . LEU A 1 88 ? 26.789 -8.592 -23.162 1.00 89.69 88 LEU A O 1
ATOM 669 N N . HIS A 1 89 ? 28.573 -8.748 -24.496 1.00 91.12 89 HIS A N 1
ATOM 670 C CA . HIS A 1 89 ? 28.202 -10.070 -25.008 1.00 91.12 89 HIS A CA 1
ATOM 671 C C . HIS A 1 89 ? 28.100 -11.117 -23.886 1.00 91.12 89 HIS A C 1
ATOM 673 O O . HIS A 1 89 ? 27.147 -11.899 -23.838 1.00 91.12 89 HIS A O 1
ATOM 679 N N . ARG A 1 90 ? 29.061 -11.107 -22.954 1.00 91.50 90 ARG A N 1
ATOM 680 C CA . ARG A 1 90 ? 29.081 -11.983 -21.778 1.00 91.50 90 ARG A CA 1
ATOM 681 C C . ARG A 1 90 ? 27.883 -11.714 -20.868 1.00 91.50 90 ARG A C 1
ATOM 683 O O . ARG A 1 90 ? 27.229 -12.661 -20.446 1.00 91.50 90 ARG A O 1
ATOM 690 N N . GLU A 1 91 ? 27.587 -10.455 -20.574 1.00 86.62 91 GLU A N 1
ATOM 691 C CA . GLU A 1 91 ? 26.468 -10.049 -19.720 1.00 86.62 91 GLU A CA 1
ATOM 692 C C . GLU A 1 91 ? 25.119 -10.409 -20.333 1.00 86.62 91 GLU A C 1
ATOM 694 O O . GLU A 1 91 ? 24.286 -11.000 -19.651 1.00 86.62 91 GLU A O 1
ATOM 699 N N . LEU A 1 92 ? 24.923 -10.152 -21.627 1.00 86.81 92 LEU A N 1
ATOM 700 C CA . LEU A 1 92 ? 23.706 -10.532 -22.345 1.00 86.81 92 LEU A CA 1
ATOM 701 C C . LEU A 1 92 ? 23.468 -12.047 -22.291 1.00 86.81 92 LEU A C 1
ATOM 703 O O . LEU A 1 92 ? 22.359 -12.490 -21.986 1.00 86.81 92 LEU A O 1
ATOM 707 N N . LEU A 1 93 ? 24.513 -12.851 -22.516 1.00 86.94 93 LEU A N 1
ATOM 708 C CA . LEU A 1 93 ? 24.427 -14.308 -22.390 1.00 86.94 93 LEU A CA 1
ATOM 709 C C . LEU A 1 93 ? 24.151 -14.753 -20.949 1.00 86.94 93 LEU A C 1
ATOM 711 O O . LEU A 1 93 ? 23.355 -15.667 -20.741 1.00 86.94 93 LEU A O 1
ATOM 715 N N . MET A 1 94 ? 24.790 -14.133 -19.956 1.00 82.62 94 MET A N 1
ATOM 716 C CA . MET A 1 94 ? 24.585 -14.466 -18.544 1.00 82.62 94 MET A CA 1
ATOM 717 C C . MET A 1 94 ? 23.180 -14.097 -18.064 1.00 82.62 94 MET A C 1
ATOM 719 O O . MET A 1 94 ? 22.566 -14.891 -17.360 1.00 82.62 94 MET A O 1
ATOM 723 N N . ASN A 1 95 ? 22.646 -12.952 -18.480 1.00 81.38 95 ASN A N 1
ATOM 724 C CA . ASN A 1 95 ? 21.284 -12.514 -18.180 1.00 81.38 95 ASN A CA 1
ATOM 725 C C . ASN A 1 95 ? 20.248 -13.473 -18.773 1.00 81.38 95 ASN A C 1
ATOM 727 O O . ASN A 1 95 ? 19.362 -13.943 -18.063 1.00 81.38 95 ASN A O 1
ATOM 731 N N . HIS A 1 96 ? 20.433 -13.863 -20.037 1.00 77.19 96 HIS A N 1
ATOM 732 C CA . HIS A 1 96 ? 19.580 -14.856 -20.685 1.00 77.19 96 HIS A CA 1
ATOM 733 C C . HIS A 1 96 ? 19.649 -16.228 -19.992 1.00 77.19 96 HIS A C 1
ATOM 735 O O . HIS A 1 96 ? 18.615 -16.824 -19.703 1.00 77.19 96 HIS A O 1
ATOM 741 N N . LYS A 1 97 ? 20.856 -16.709 -19.654 1.00 76.19 97 LYS A N 1
ATOM 742 C CA . LYS A 1 97 ? 21.051 -17.980 -18.928 1.00 76.19 97 LYS A CA 1
ATOM 743 C C . LYS A 1 97 ? 20.472 -17.962 -17.515 1.00 76.19 97 LYS A C 1
ATOM 745 O O . LYS A 1 97 ? 19.999 -18.987 -17.040 1.00 76.19 97 LYS A O 1
ATOM 750 N N . ARG A 1 98 ? 20.521 -16.817 -16.833 1.00 77.00 98 ARG A N 1
ATOM 751 C CA . ARG A 1 98 ? 19.987 -16.645 -15.474 1.00 77.00 98 ARG A CA 1
ATOM 752 C C . ARG A 1 98 ? 18.477 -16.406 -15.449 1.00 77.00 98 ARG A C 1
ATOM 754 O O . ARG A 1 98 ? 17.935 -16.194 -14.371 1.00 77.00 98 ARG A O 1
ATOM 761 N N . GLY A 1 99 ? 17.804 -16.390 -16.603 1.00 65.44 99 GLY A N 1
ATOM 762 C CA . GLY A 1 99 ? 16.384 -16.037 -16.681 1.00 65.44 99 GLY A CA 1
ATOM 763 C C . GLY A 1 99 ? 16.102 -14.578 -16.312 1.00 65.44 99 GLY A C 1
ATOM 764 O O . GLY A 1 99 ? 14.950 -14.169 -16.303 1.00 65.44 99 GLY A O 1
ATOM 765 N N . LEU A 1 100 ? 17.148 -13.775 -16.092 1.00 64.81 100 LEU A N 1
ATOM 766 C CA . LEU A 1 100 ? 17.101 -12.319 -16.039 1.00 64.81 100 LEU A CA 1
ATOM 767 C C . LEU A 1 100 ? 17.070 -11.791 -17.479 1.00 64.81 100 LEU A C 1
ATOM 769 O O . LEU A 1 100 ? 17.847 -10.914 -17.853 1.00 64.81 100 LEU A O 1
ATOM 773 N N . GLY A 1 101 ? 16.213 -12.364 -18.332 1.00 60.38 101 GLY A N 1
ATOM 774 C CA . GLY A 1 101 ? 15.827 -11.671 -19.554 1.00 60.38 101 GLY A CA 1
ATOM 775 C C . GLY A 1 101 ? 15.324 -10.311 -19.107 1.00 60.38 101 GLY A C 1
ATOM 776 O O . GLY A 1 101 ? 14.610 -10.277 -18.110 1.00 60.38 101 GLY A O 1
ATOM 777 N N . MET A 1 102 ? 15.774 -9.225 -19.756 1.00 56.19 102 MET A N 1
ATOM 778 C CA . MET A 1 102 ? 15.289 -7.857 -19.524 1.00 56.19 102 MET A CA 1
ATOM 779 C C . MET A 1 102 ? 13.835 -7.969 -19.091 1.00 56.19 102 MET A C 1
ATOM 781 O O . MET A 1 102 ? 13.037 -8.387 -19.930 1.00 56.19 102 MET A O 1
ATOM 785 N N . GLU A 1 103 ? 13.558 -7.786 -17.788 1.00 59.16 103 GLU A N 1
ATOM 786 C CA . GLU A 1 103 ? 12.309 -8.195 -17.118 1.00 59.16 103 GLU A CA 1
ATOM 787 C C . GLU A 1 103 ? 11.220 -7.231 -17.557 1.00 59.16 103 GLU A C 1
ATOM 789 O O . GLU A 1 103 ? 10.679 -6.393 -16.838 1.00 59.16 103 GLU A O 1
ATOM 794 N N . SER A 1 104 ? 10.956 -7.321 -18.842 1.00 59.28 104 SER A N 1
ATOM 795 C CA . SER A 1 104 ? 9.870 -6.736 -19.512 1.00 59.28 104 SER A CA 1
ATOM 796 C C . SER A 1 104 ? 8.854 -7.849 -19.606 1.00 59.28 104 SER A C 1
ATOM 798 O O . SER A 1 104 ? 8.650 -8.429 -20.672 1.00 59.28 104 SER A O 1
ATOM 800 N N . LYS A 1 105 ? 8.174 -8.118 -18.487 1.00 61.59 105 LYS A N 1
ATOM 801 C CA . LYS A 1 105 ? 6.805 -8.639 -18.556 1.00 61.59 105 LYS A CA 1
ATOM 802 C C . LYS A 1 105 ? 6.123 -7.930 -19.727 1.00 61.59 105 LYS A C 1
ATOM 804 O O . LYS A 1 105 ? 6.280 -6.708 -19.791 1.00 61.59 105 LYS A O 1
ATOM 809 N N . PRO A 1 106 ? 5.446 -8.622 -20.656 1.00 77.94 106 PRO A N 1
ATOM 810 C CA . PRO A 1 106 ? 4.819 -7.955 -21.797 1.00 77.94 106 PRO A CA 1
ATOM 811 C C . PRO A 1 106 ? 4.061 -6.722 -21.294 1.00 77.94 106 PRO A C 1
ATOM 813 O O . PRO A 1 106 ? 3.474 -6.796 -20.216 1.00 77.94 106 PRO A O 1
ATOM 816 N N . GLU A 1 107 ? 4.124 -5.587 -21.999 1.00 79.06 107 GLU A N 1
ATOM 817 C CA . GLU A 1 107 ? 3.632 -4.281 -21.505 1.00 79.06 107 GLU A CA 1
ATOM 818 C C . GLU A 1 107 ? 2.277 -4.380 -20.787 1.00 79.06 107 GLU A C 1
ATOM 820 O O . GLU A 1 107 ? 2.084 -3.830 -19.704 1.00 79.06 107 GLU A O 1
ATOM 825 N N . LEU A 1 108 ? 1.365 -5.193 -21.326 1.00 84.19 108 LEU A N 1
ATOM 826 C CA . LEU A 1 108 ? 0.072 -5.494 -20.721 1.00 84.19 108 LEU A CA 1
ATOM 827 C C . LEU A 1 108 ? 0.172 -6.061 -19.294 1.00 84.19 108 LEU A C 1
ATOM 829 O O . LEU A 1 108 ? -0.533 -5.606 -18.399 1.00 84.19 108 LEU A O 1
ATOM 833 N N . GLN A 1 109 ? 1.044 -7.035 -19.048 1.00 82.69 109 GLN A N 1
ATOM 834 C CA . GLN A 1 109 ? 1.247 -7.611 -17.721 1.00 82.69 109 GLN A CA 1
ATOM 835 C C . GLN A 1 109 ? 1.857 -6.590 -16.751 1.00 82.69 109 GLN A C 1
ATOM 837 O O . GLN A 1 109 ? 1.411 -6.520 -15.605 1.00 82.69 109 GLN A O 1
ATOM 842 N N . ARG A 1 110 ? 2.800 -5.744 -17.198 1.00 84.75 110 ARG A N 1
ATOM 843 C CA . ARG A 1 110 ? 3.283 -4.610 -16.385 1.00 84.75 110 ARG A CA 1
ATOM 844 C C . ARG A 1 110 ? 2.140 -3.682 -15.998 1.00 84.75 110 ARG A C 1
ATOM 846 O O . ARG A 1 110 ? 1.999 -3.352 -14.824 1.00 84.75 110 ARG A O 1
ATOM 853 N N . VAL A 1 111 ? 1.314 -3.288 -16.965 1.00 91.12 111 VAL A N 1
ATOM 854 C CA . VAL A 1 111 ? 0.178 -2.383 -16.754 1.00 91.12 111 VAL A CA 1
ATOM 855 C C . VAL A 1 111 ? -0.853 -3.001 -15.809 1.00 91.12 111 VAL A C 1
ATOM 857 O O . VAL A 1 111 ? -1.330 -2.321 -14.902 1.00 91.12 111 VAL A O 1
ATOM 860 N N . LEU A 1 112 ? -1.172 -4.289 -15.953 1.00 92.69 112 LEU A N 1
ATOM 861 C CA . LEU A 1 112 ? -2.108 -4.989 -15.069 1.00 92.69 112 LEU A CA 1
ATOM 862 C C . LEU A 1 112 ? -1.572 -5.114 -13.638 1.00 92.69 112 LEU A C 1
ATOM 864 O O . LEU A 1 112 ? -2.312 -4.879 -12.681 1.00 92.69 112 LEU A O 1
ATOM 868 N N . GLU A 1 113 ? -0.293 -5.447 -13.467 1.00 90.56 113 GLU A N 1
ATOM 869 C CA . GLU A 1 113 ? 0.339 -5.497 -12.147 1.00 90.56 113 GLU A CA 1
ATOM 870 C C . GLU A 1 113 ? 0.456 -4.113 -11.507 1.00 90.56 113 GLU A C 1
ATOM 872 O O . GLU A 1 113 ? 0.224 -3.965 -10.307 1.00 90.56 113 GLU A O 1
ATOM 877 N N . HIS A 1 114 ? 0.783 -3.093 -12.300 1.00 93.12 114 HIS A N 1
ATOM 878 C CA . HIS A 1 114 ? 0.834 -1.708 -11.852 1.00 93.12 114 HIS A CA 1
ATOM 879 C C . HIS A 1 114 ? -0.555 -1.222 -11.427 1.00 93.12 114 HIS A C 1
ATOM 881 O O . HIS A 1 114 ? -0.707 -0.699 -10.327 1.00 93.12 114 HIS A O 1
ATOM 887 N N . ARG A 1 115 ? -1.597 -1.496 -12.222 1.00 94.94 115 ARG A N 1
ATOM 888 C CA . ARG A 1 115 ? -2.994 -1.200 -11.872 1.00 94.94 115 ARG A CA 1
ATOM 889 C C . ARG A 1 115 ? -3.413 -1.904 -10.583 1.00 94.94 115 ARG A C 1
ATOM 891 O O . ARG A 1 115 ? -4.014 -1.267 -9.723 1.00 94.94 115 ARG A O 1
ATOM 898 N N . ARG A 1 116 ? -3.062 -3.186 -10.421 1.00 95.19 116 ARG A N 1
ATOM 899 C CA . ARG A 1 116 ? -3.346 -3.956 -9.199 1.00 95.19 116 ARG A CA 1
ATOM 900 C C . ARG A 1 116 ? -2.648 -3.349 -7.980 1.00 95.19 116 ARG A C 1
ATOM 902 O O . ARG A 1 116 ? -3.294 -3.155 -6.954 1.00 95.19 116 ARG A O 1
ATOM 909 N N . ARG A 1 117 ? -1.357 -3.007 -8.090 1.00 95.69 117 ARG A N 1
ATOM 910 C CA . ARG A 1 117 ? -0.622 -2.319 -7.012 1.00 95.69 117 ARG A CA 1
ATOM 911 C C . ARG A 1 117 ? -1.252 -0.973 -6.680 1.00 95.69 117 ARG A C 1
ATOM 913 O O . ARG A 1 117 ? -1.512 -0.712 -5.512 1.00 95.69 117 ARG A O 1
ATOM 920 N N . ASN A 1 118 ? -1.539 -0.152 -7.684 1.00 95.69 118 ASN A N 1
ATOM 921 C CA . ASN A 1 118 ? -2.106 1.178 -7.480 1.00 95.69 118 ASN A CA 1
ATOM 922 C C . ASN A 1 118 ? -3.484 1.113 -6.821 1.00 95.69 118 ASN A C 1
ATOM 924 O O . ASN A 1 118 ? -3.778 1.938 -5.965 1.00 95.69 118 ASN A O 1
ATOM 928 N N . GLN A 1 119 ? -4.310 0.123 -7.165 1.00 94.56 119 GLN A N 1
ATOM 929 C CA . GLN A 1 119 ? -5.608 -0.072 -6.524 1.00 94.56 119 GLN A CA 1
ATOM 930 C C . GLN A 1 119 ? -5.464 -0.414 -5.038 1.00 94.56 119 GLN A C 1
ATOM 932 O O . GLN A 1 119 ? -6.137 0.197 -4.213 1.00 94.56 119 GLN A O 1
ATOM 937 N N . LEU A 1 120 ? -4.551 -1.326 -4.690 1.00 95.94 120 LEU A N 1
ATOM 938 C CA . LEU A 1 120 ? -4.275 -1.674 -3.292 1.00 95.94 120 LEU A CA 1
ATOM 939 C C . LEU A 1 120 ? -3.709 -0.487 -2.506 1.00 95.94 120 LEU A C 1
ATOM 941 O O . LEU A 1 120 ? -4.095 -0.265 -1.363 1.00 95.94 120 LEU A O 1
ATOM 945 N N . ILE A 1 121 ? -2.810 0.289 -3.116 1.00 93.81 121 ILE A N 1
ATOM 946 C CA . ILE A 1 121 ? -2.250 1.498 -2.500 1.00 93.81 121 ILE A CA 1
ATOM 947 C C . ILE A 1 121 ? -3.357 2.525 -2.261 1.00 93.81 121 ILE A C 1
ATOM 949 O O . ILE A 1 121 ? -3.428 3.091 -1.175 1.00 93.81 121 ILE A O 1
ATOM 953 N N . ARG A 1 122 ? -4.243 2.737 -3.241 1.00 93.88 122 ARG A N 1
ATOM 954 C CA . ARG A 1 122 ? -5.355 3.682 -3.110 1.00 93.88 122 ARG A CA 1
ATOM 955 C C . ARG A 1 122 ? -6.317 3.261 -2.003 1.00 93.88 122 ARG A C 1
ATOM 957 O O . ARG A 1 122 ? -6.629 4.084 -1.158 1.00 93.88 122 ARG A O 1
ATOM 964 N N . GLN A 1 123 ? -6.687 1.981 -1.949 1.00 92.31 123 GLN A N 1
ATOM 965 C CA . GLN A 1 123 ? -7.529 1.433 -0.881 1.00 92.31 123 GLN A CA 1
ATOM 966 C C . GLN A 1 123 ? -6.895 1.612 0.502 1.00 92.31 123 GLN A C 1
ATOM 968 O O . GLN A 1 123 ? -7.553 2.097 1.414 1.00 92.31 123 GLN A O 1
ATOM 973 N N . LYS A 1 124 ? -5.604 1.286 0.653 1.00 92.88 124 LYS A N 1
ATOM 974 C CA . LYS A 1 124 ? -4.890 1.492 1.923 1.00 92.88 124 LYS A CA 1
ATOM 975 C C . LYS A 1 124 ? -4.832 2.963 2.325 1.00 92.88 124 LYS A C 1
ATOM 977 O O . LYS A 1 124 ? -5.012 3.273 3.495 1.00 92.88 124 LYS A O 1
ATOM 982 N N . LYS A 1 125 ? -4.593 3.860 1.366 1.00 91.38 125 LYS A N 1
ATOM 983 C CA . LYS A 1 125 ? -4.540 5.302 1.619 1.00 91.38 125 LYS A CA 1
ATOM 984 C C . LYS A 1 125 ? -5.908 5.853 2.012 1.00 91.38 125 LYS A C 1
ATOM 986 O O . LYS A 1 125 ? -5.982 6.620 2.957 1.00 91.38 125 LYS A O 1
ATOM 991 N N . GLU A 1 126 ? -6.975 5.438 1.332 1.00 88.56 126 GLU A N 1
ATOM 992 C CA . GLU A 1 126 ? -8.359 5.798 1.670 1.00 88.56 126 GLU A CA 1
ATOM 993 C C . GLU A 1 126 ? -8.734 5.290 3.075 1.00 88.56 126 GLU A C 1
ATOM 995 O O . GLU A 1 126 ? -9.332 6.026 3.854 1.00 88.56 126 GLU A O 1
ATOM 1000 N N . GLU A 1 127 ? -8.331 4.068 3.444 1.00 86.69 127 GLU A N 1
ATOM 1001 C CA . GLU A 1 127 ? -8.547 3.516 4.788 1.00 86.69 127 GLU A CA 1
ATOM 1002 C C . GLU A 1 127 ? -7.760 4.285 5.861 1.00 86.69 127 GLU A C 1
ATOM 1004 O O . GLU A 1 127 ? -8.290 4.594 6.929 1.00 86.69 127 GLU A O 1
ATOM 1009 N N . GLU A 1 128 ? -6.499 4.617 5.589 1.00 83.88 128 GLU A N 1
ATOM 1010 C CA . GLU A 1 128 ? -5.662 5.404 6.495 1.00 83.88 128 GLU A CA 1
ATOM 1011 C C . GLU A 1 128 ? -6.181 6.841 6.639 1.00 83.88 128 GLU A C 1
ATOM 1013 O O . GLU A 1 128 ? -6.227 7.375 7.746 1.00 83.88 128 GLU A O 1
ATOM 1018 N N . GLU A 1 129 ? -6.636 7.458 5.548 1.00 83.94 129 GLU A N 1
ATOM 1019 C CA . GLU A 1 129 ? -7.281 8.770 5.561 1.00 83.94 129 GLU A CA 1
ATOM 1020 C C . GLU A 1 129 ? -8.606 8.724 6.324 1.00 83.94 129 GLU A C 1
ATOM 1022 O O . GLU A 1 129 ? -8.833 9.593 7.158 1.00 83.94 129 GLU A O 1
ATOM 1027 N N . ALA A 1 130 ? -9.436 7.694 6.147 1.00 81.19 130 ALA A N 1
ATOM 1028 C CA . ALA A 1 130 ? -10.660 7.504 6.926 1.00 81.19 130 ALA A CA 1
ATOM 1029 C C . ALA A 1 130 ? -10.363 7.317 8.424 1.00 81.19 130 ALA A C 1
ATOM 1031 O O . ALA A 1 130 ? -11.033 7.910 9.269 1.00 81.19 130 ALA A O 1
ATOM 1032 N N . LYS A 1 131 ? -9.309 6.565 8.763 1.00 76.88 131 LYS A N 1
ATOM 1033 C CA . LYS A 1 131 ? -8.806 6.427 10.140 1.00 76.88 131 LYS A CA 1
ATOM 1034 C C . LYS A 1 131 ? -8.296 7.756 10.699 1.00 76.88 131 LYS A C 1
ATOM 1036 O O . LYS A 1 131 ? -8.565 8.096 11.846 1.00 76.88 131 LYS A O 1
ATOM 1041 N N . LYS A 1 132 ? -7.590 8.551 9.896 1.00 74.31 132 LYS A N 1
ATOM 1042 C CA . LYS A 1 132 ? -7.065 9.862 10.304 1.00 74.31 132 LYS A CA 1
ATOM 1043 C C . LYS A 1 132 ? -8.177 10.898 10.481 1.00 74.31 132 LYS A C 1
ATOM 1045 O O . LYS A 1 132 ? -8.137 11.683 11.431 1.00 74.31 132 LYS A O 1
ATOM 1050 N N . LEU A 1 133 ? -9.172 10.859 9.597 1.00 74.50 133 LEU A N 1
ATOM 1051 C CA . LEU A 1 133 ? -10.395 11.658 9.628 1.00 74.50 133 LEU A CA 1
ATOM 1052 C C . LEU A 1 133 ? -11.416 11.143 10.649 1.00 74.50 133 LEU A C 1
ATOM 1054 O O . LEU A 1 133 ? -12.497 11.723 10.746 1.00 74.50 133 LEU A O 1
ATOM 1058 N N . GLN A 1 134 ? -11.091 10.110 11.438 1.00 77.50 134 GLN A N 1
ATOM 1059 C CA . GLN A 1 134 ? -11.943 9.700 12.549 1.00 77.50 134 GLN A CA 1
ATOM 1060 C C . GLN A 1 134 ? -12.284 10.911 13.415 1.00 77.50 134 GLN A C 1
ATOM 1062 O O . GLN A 1 134 ? -11.399 11.626 13.915 1.00 77.50 134 GLN A O 1
ATOM 1067 N N . SER A 1 135 ? -13.594 11.113 13.562 1.00 83.00 135 SER A N 1
ATOM 1068 C CA . SER A 1 135 ? -14.183 12.173 14.367 1.00 83.00 135 SER A CA 1
ATOM 1069 C C . SER A 1 135 ? -13.598 12.139 15.784 1.00 83.00 135 SER A C 1
ATOM 1071 O O . SER A 1 135 ? -13.353 11.051 16.314 1.00 83.00 135 SER A O 1
ATOM 1073 N N . PRO A 1 136 ? -13.390 13.296 16.439 1.00 87.06 136 PRO A N 1
ATOM 1074 C CA . PRO A 1 136 ? -13.026 13.340 17.856 1.00 87.06 136 PRO A CA 1
ATOM 1075 C C . PRO A 1 136 ? -13.912 12.436 18.731 1.00 87.06 136 PRO A C 1
ATOM 1077 O O . PRO A 1 136 ? -13.405 11.765 19.624 1.00 87.06 136 PRO A O 1
ATOM 1080 N N . PHE A 1 137 ? -15.207 12.339 18.409 1.00 87.00 137 PHE A N 1
ATOM 1081 C CA . PHE A 1 137 ? -16.158 11.458 19.090 1.00 87.00 137 PHE A CA 1
ATOM 1082 C C . PHE A 1 137 ? -15.875 9.960 18.874 1.00 87.00 137 PHE A C 1
ATOM 1084 O O . PHE A 1 137 ? -15.948 9.180 19.818 1.00 87.00 137 PHE A O 1
ATOM 1091 N N . GLU A 1 138 ? -15.484 9.555 17.663 1.00 87.69 138 GLU A N 1
ATOM 1092 C CA . GLU A 1 138 ? -15.118 8.163 17.351 1.00 87.69 138 GLU A CA 1
ATOM 1093 C C . GLU A 1 138 ? -13.889 7.723 18.161 1.00 87.69 138 GLU A C 1
ATOM 1095 O O . GLU A 1 138 ? -13.826 6.622 18.708 1.00 87.69 138 GLU A O 1
ATOM 1100 N N . LYS A 1 139 ? -12.924 8.637 18.315 1.00 89.81 139 LYS A N 1
ATOM 1101 C CA . LYS A 1 139 ? -11.738 8.427 19.156 1.00 89.81 139 LYS A CA 1
ATOM 1102 C C . LYS A 1 139 ? -12.113 8.280 20.635 1.00 89.81 139 LYS A C 1
ATOM 1104 O O . LYS A 1 139 ? -11.537 7.442 21.328 1.00 89.81 139 LYS A O 1
ATOM 1109 N N . GLU A 1 140 ? -13.076 9.066 21.119 1.00 94.31 140 GLU A N 1
ATOM 1110 C CA . GLU A 1 140 ? -13.610 8.981 22.486 1.00 94.31 140 GLU A CA 1
ATOM 1111 C C . GLU A 1 140 ? -14.312 7.635 22.737 1.00 94.31 140 GLU A C 1
ATOM 1113 O O . GLU A 1 140 ? -14.048 6.983 23.752 1.00 94.31 140 GLU A O 1
ATOM 1118 N N . LEU A 1 141 ? -15.151 7.186 21.795 1.00 94.50 141 LEU A N 1
ATOM 1119 C CA . LEU A 1 141 ? -15.814 5.879 21.833 1.00 94.50 141 LEU A CA 1
ATOM 1120 C C . LEU A 1 141 ? -14.799 4.740 21.905 1.00 94.50 141 LEU A C 1
ATOM 1122 O O . LEU A 1 141 ? -14.888 3.904 22.805 1.00 94.50 141 LEU A O 1
ATOM 1126 N N . LEU A 1 142 ? -13.795 4.745 21.023 1.00 92.56 142 LEU A N 1
ATOM 1127 C CA . LEU A 1 142 ? -12.741 3.730 21.015 1.00 92.56 142 LEU A CA 1
ATOM 1128 C C . LEU A 1 142 ? -11.981 3.701 22.348 1.00 92.56 142 LEU A C 1
ATOM 1130 O O . LEU A 1 142 ? -11.726 2.636 22.909 1.00 92.56 142 LEU A O 1
ATOM 1134 N N . LYS A 1 143 ? -11.664 4.876 22.899 1.00 95.12 143 LYS A N 1
ATOM 1135 C CA . LYS A 1 143 ? -11.006 5.000 24.203 1.00 95.12 143 LYS A CA 1
ATOM 1136 C C . LYS A 1 143 ? -11.886 4.474 25.339 1.00 95.12 143 LYS A C 1
ATOM 1138 O O . LYS A 1 143 ? -11.375 3.858 26.271 1.00 95.12 143 LYS A O 1
ATOM 1143 N N . ARG A 1 144 ? -13.199 4.717 25.295 1.00 96.12 144 ARG A N 1
ATOM 1144 C CA . ARG A 1 144 ? -14.150 4.185 26.282 1.00 96.12 144 ARG A CA 1
ATOM 1145 C C . ARG A 1 144 ? -14.246 2.666 26.190 1.00 96.12 144 ARG A C 1
ATOM 1147 O O . ARG A 1 144 ? -14.187 2.022 27.230 1.00 96.12 144 ARG A O 1
ATOM 1154 N N . HIS A 1 145 ? -14.319 2.116 24.982 1.00 95.69 145 HIS A N 1
ATOM 1155 C CA . HIS A 1 145 ? -14.328 0.673 24.758 1.00 95.69 145 HIS A CA 1
ATOM 1156 C C . HIS A 1 145 ? -13.057 0.011 25.303 1.00 95.69 145 HIS A C 1
ATOM 1158 O O . HIS A 1 145 ? -13.158 -0.887 26.126 1.00 95.69 145 HIS A O 1
ATOM 1164 N N . GLN A 1 146 ? -11.868 0.544 24.989 1.00 95.88 146 GLN A N 1
ATOM 1165 C CA . GLN A 1 146 ? -10.603 0.017 25.524 1.00 95.88 146 GLN A CA 1
ATOM 1166 C C . GLN A 1 146 ? -10.532 0.016 27.056 1.00 95.88 146 GLN A C 1
ATOM 1168 O O . GLN A 1 146 ? -9.920 -0.880 27.634 1.00 95.88 146 GLN A O 1
ATOM 1173 N N . ARG A 1 147 ? -11.118 1.018 27.726 1.00 96.19 147 ARG A N 1
ATOM 1174 C CA . ARG A 1 147 ? -11.190 1.030 29.196 1.00 96.19 147 ARG A CA 1
ATOM 1175 C C . ARG A 1 147 ? -12.114 -0.060 29.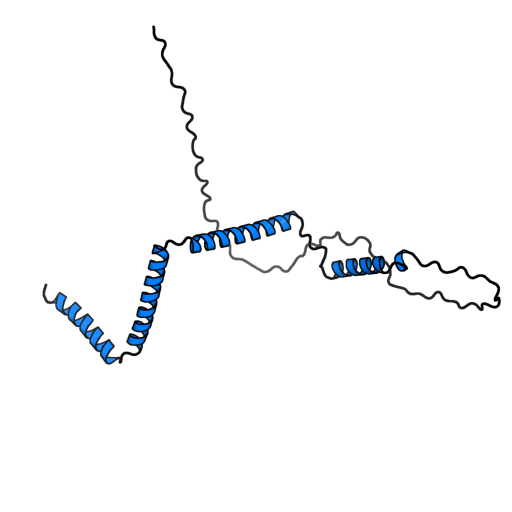728 1.00 96.19 147 ARG A C 1
ATOM 1177 O O . ARG A 1 147 ? -11.779 -0.676 30.731 1.00 96.19 147 ARG A O 1
ATOM 1184 N N . LEU A 1 148 ? -13.257 -0.282 29.080 1.00 95.62 148 LEU A N 1
ATOM 1185 C CA . LEU A 1 148 ? -14.183 -1.346 29.467 1.00 95.62 148 LEU A CA 1
ATOM 1186 C C . LEU A 1 148 ? -13.533 -2.723 29.298 1.00 95.62 148 LEU A C 1
ATOM 1188 O O . LEU A 1 148 ? -13.551 -3.492 30.247 1.00 95.62 148 LEU A O 1
ATOM 1192 N N . ASP A 1 149 ? -12.855 -2.975 28.177 1.00 94.19 149 ASP A N 1
ATOM 1193 C CA . ASP A 1 149 ? -12.146 -4.240 27.935 1.00 94.19 149 ASP A CA 1
ATOM 1194 C C . ASP A 1 149 ? -11.047 -4.517 28.976 1.00 94.19 149 ASP A C 1
ATOM 1196 O O . ASP A 1 149 ? -10.768 -5.666 29.316 1.00 94.19 149 ASP A O 1
ATOM 1200 N N . GLN A 1 150 ? -10.370 -3.470 29.465 1.00 94.62 150 GLN A N 1
ATOM 1201 C CA . GLN A 1 150 ? -9.370 -3.604 30.531 1.00 94.62 150 GLN A CA 1
ATOM 1202 C C . GLN A 1 150 ? -10.024 -3.997 31.853 1.00 94.62 150 GLN A C 1
ATOM 1204 O O . GLN A 1 150 ? -9.556 -4.930 32.501 1.00 94.62 150 GLN A O 1
ATOM 1209 N N . LEU A 1 151 ? -11.119 -3.327 32.215 1.00 92.50 151 LEU A N 1
ATOM 1210 C CA . LEU A 1 151 ? -11.872 -3.632 33.428 1.00 92.50 151 LEU A CA 1
ATOM 1211 C C . LEU A 1 151 ? -12.485 -5.032 33.379 1.00 92.50 151 LEU A C 1
ATOM 1213 O O . LEU A 1 151 ? -12.428 -5.740 34.374 1.00 92.50 151 LEU A O 1
ATOM 1217 N N . GLU A 1 152 ? -13.014 -5.453 32.232 1.00 89.94 152 GLU A N 1
ATOM 1218 C CA . GLU A 1 152 ? -13.560 -6.798 32.042 1.00 89.94 152 GLU A CA 1
ATOM 1219 C C . GLU A 1 152 ? -12.471 -7.861 32.219 1.00 89.94 152 GLU A C 1
ATOM 1221 O O . GLU A 1 152 ? -12.651 -8.796 32.991 1.00 89.94 152 GLU A O 1
ATOM 1226 N N . LYS A 1 153 ? -11.288 -7.669 31.620 1.00 90.56 153 LYS A N 1
ATOM 1227 C CA . LYS A 1 153 ? -10.135 -8.565 31.827 1.00 90.56 153 LYS A CA 1
ATOM 1228 C C . LYS A 1 153 ? -9.642 -8.588 33.270 1.00 90.56 153 LYS A C 1
ATOM 1230 O O . LYS A 1 153 ? -9.142 -9.609 33.736 1.00 90.56 153 LYS A O 1
ATOM 1235 N N . GLU A 1 154 ? -9.677 -7.456 33.963 1.00 87.88 154 GLU A N 1
ATOM 1236 C CA . GLU A 1 154 ? -9.321 -7.385 35.382 1.00 87.88 154 GLU A CA 1
ATOM 1237 C C . GLU A 1 154 ? -10.366 -8.085 36.253 1.00 87.88 154 GLU A C 1
ATOM 1239 O O . GLU A 1 154 ? -9.995 -8.791 37.189 1.00 87.88 154 GLU A O 1
ATOM 1244 N N . GLN A 1 155 ? -11.648 -7.940 35.924 1.00 83.69 155 GLN A N 1
ATOM 1245 C CA . GLN A 1 155 ? -12.755 -8.587 36.613 1.00 83.69 155 GLN A CA 1
ATOM 1246 C C . GLN A 1 155 ? -12.755 -10.100 36.386 1.00 83.69 155 GLN A C 1
ATOM 1248 O O . GLN A 1 155 ? -12.880 -10.832 37.357 1.00 83.69 155 GLN A O 1
ATOM 1253 N N . GLU A 1 156 ? -12.530 -10.567 35.157 1.00 80.81 156 GLU A N 1
ATOM 1254 C CA . GLU A 1 156 ? -12.388 -11.990 34.820 1.00 80.81 156 GLU A CA 1
ATOM 1255 C C . GLU A 1 156 ? -11.237 -12.616 35.615 1.00 80.81 156 GLU A C 1
ATOM 1257 O O . GLU A 1 156 ? -11.403 -13.641 36.268 1.00 80.81 156 GLU A O 1
ATOM 1262 N N . LYS A 1 157 ? -10.088 -11.929 35.693 1.00 81.19 157 LYS A N 1
ATOM 1263 C CA . LYS A 1 157 ? -8.987 -12.361 36.562 1.00 81.19 157 LYS A CA 1
ATOM 1264 C C . LYS A 1 157 ? -9.405 -12.389 38.028 1.00 81.19 157 LYS A C 1
ATOM 1266 O O . LYS A 1 157 ? -9.101 -13.355 38.715 1.00 81.19 157 LYS A O 1
ATOM 1271 N N . GLN A 1 158 ? -10.071 -11.360 38.542 1.00 75.31 158 GLN A N 1
ATOM 1272 C CA . GLN A 1 158 ? -10.525 -11.361 39.938 1.00 75.31 158 GLN A CA 1
ATOM 1273 C C . GLN A 1 158 ? -11.536 -12.478 40.218 1.00 75.31 158 GLN A C 1
ATOM 1275 O O . GLN A 1 158 ? -11.475 -13.093 41.280 1.00 75.31 158 GLN A O 1
ATOM 1280 N N . GLU A 1 159 ? -12.425 -12.771 39.272 1.00 73.81 159 GLU A N 1
ATOM 1281 C CA . GLU A 1 159 ? -13.391 -13.861 39.349 1.00 73.81 159 GLU A CA 1
ATOM 1282 C C . GLU A 1 159 ? -12.684 -15.220 39.324 1.00 73.81 159 GLU A C 1
ATOM 1284 O O . GLU A 1 159 ? -12.966 -16.071 40.166 1.00 73.81 159 GLU A O 1
ATOM 1289 N N . ASP A 1 160 ? -11.681 -15.412 38.468 1.00 72.25 160 ASP A N 1
ATOM 1290 C CA . ASP A 1 160 ? -10.851 -16.620 38.446 1.00 72.25 160 ASP A CA 1
ATOM 1291 C C . ASP A 1 160 ? -10.108 -16.839 39.769 1.00 72.25 160 ASP A C 1
ATOM 1293 O O . ASP A 1 160 ? -10.089 -17.957 40.285 1.00 72.25 160 ASP A O 1
ATOM 1297 N N . HIS A 1 161 ? -9.560 -15.770 40.356 1.00 76.94 161 HIS A N 1
ATOM 1298 C CA . HIS A 1 161 ? -8.799 -15.820 41.610 1.00 76.94 161 HIS A CA 1
ATOM 1299 C C . HIS A 1 161 ? -9.692 -15.836 42.863 1.00 76.94 161 HIS A C 1
ATOM 1301 O O . HIS A 1 161 ? -9.189 -16.031 43.974 1.00 76.94 161 HIS A O 1
ATOM 1307 N N . ALA A 1 162 ? -11.006 -15.633 42.722 1.00 80.88 162 ALA A N 1
ATOM 1308 C CA . ALA A 1 162 ? -11.930 -15.702 43.843 1.00 80.88 162 ALA A CA 1
ATOM 1309 C C . ALA A 1 162 ? -12.064 -17.156 44.335 1.00 80.88 162 ALA A C 1
ATOM 1311 O O . ALA A 1 162 ? -12.250 -18.074 43.530 1.00 80.88 162 ALA A O 1
ATOM 1312 N N . PRO A 1 163 ? -12.017 -17.398 45.655 1.00 81.25 163 PRO A N 1
ATOM 1313 C CA . PRO A 1 163 ? -12.141 -18.746 46.189 1.00 81.25 163 PRO A CA 1
ATOM 1314 C C . PRO A 1 163 ? -13.532 -19.328 45.902 1.00 81.25 163 PRO A C 1
ATOM 1316 O O . PRO A 1 163 ? -14.545 -18.628 45.970 1.00 81.25 163 PRO A O 1
ATOM 1319 N N . GLU A 1 164 ? -13.592 -20.629 45.609 1.00 80.75 164 GLU A N 1
ATOM 1320 C CA . GLU A 1 164 ? -14.796 -21.300 45.093 1.00 80.75 164 GLU A CA 1
ATOM 1321 C C . GLU A 1 164 ? -16.045 -21.112 45.963 1.00 80.75 164 GLU A C 1
ATOM 1323 O O . GLU A 1 164 ? -17.149 -20.979 45.439 1.00 80.75 164 GLU A O 1
ATOM 1328 N N . PHE A 1 165 ? -15.897 -21.026 47.288 1.00 80.75 165 PHE A N 1
ATOM 1329 C CA . PHE A 1 165 ? -17.038 -20.839 48.189 1.00 80.75 165 PHE A CA 1
ATOM 1330 C C . PHE A 1 165 ? -17.765 -19.500 47.968 1.00 80.75 165 PHE A C 1
ATOM 1332 O O . PHE A 1 165 ? -18.971 -19.422 48.201 1.00 80.75 165 PHE A O 1
ATOM 1339 N N . ILE A 1 166 ? -17.067 -18.454 47.498 1.00 81.56 166 ILE A N 1
ATOM 1340 C CA . ILE A 1 166 ? -17.679 -17.167 47.130 1.00 81.56 166 ILE A CA 1
ATOM 1341 C C . ILE A 1 166 ? -18.558 -17.360 45.888 1.00 81.56 166 ILE A C 1
ATOM 1343 O O . ILE A 1 166 ? -19.711 -16.931 45.894 1.00 81.56 166 ILE A O 1
ATOM 1347 N N . LYS A 1 167 ? -18.051 -18.076 44.874 1.00 83.44 167 LYS A N 1
ATOM 1348 C CA . LYS A 1 167 ? -18.783 -18.398 43.634 1.00 83.44 167 LYS A CA 1
ATOM 1349 C C . LYS A 1 167 ? -20.028 -19.237 43.932 1.00 83.44 167 LYS A C 1
ATOM 1351 O O . LYS A 1 167 ? -21.128 -18.909 43.497 1.00 83.44 167 LYS A O 1
ATOM 1356 N N . VAL A 1 168 ? -19.878 -20.285 44.748 1.00 86.62 168 VAL A N 1
ATOM 1357 C CA . VAL A 1 168 ? -20.987 -21.159 45.171 1.00 86.62 168 VAL A CA 1
ATOM 1358 C C . VAL A 1 168 ? -22.038 -20.378 45.966 1.00 86.62 168 VAL A C 1
ATOM 1360 O O . VAL A 1 168 ? -23.233 -20.534 45.716 1.00 86.62 168 VAL A O 1
ATOM 1363 N N . LYS A 1 169 ? -21.621 -19.496 46.884 1.00 84.88 169 LYS A N 1
ATOM 1364 C CA . LYS A 1 169 ? -22.537 -18.652 47.667 1.00 84.88 169 LYS A CA 1
ATOM 1365 C C . LYS A 1 169 ? -23.300 -17.659 46.793 1.00 84.88 169 LYS A C 1
ATOM 1367 O O . LYS A 1 169 ? -24.488 -17.440 47.023 1.00 84.88 169 LYS A O 1
ATOM 1372 N N . GLU A 1 170 ? -22.645 -17.051 45.809 1.00 83.69 170 GLU A N 1
ATOM 1373 C CA . GLU A 1 170 ? -23.314 -16.149 44.877 1.00 83.69 170 GLU A CA 1
ATOM 1374 C C . GLU A 1 170 ? -24.329 -16.894 44.005 1.00 83.69 170 GLU A C 1
ATOM 1376 O O . GLU A 1 170 ? -25.470 -16.447 43.895 1.00 83.69 170 GLU A O 1
ATOM 1381 N N . ASN A 1 171 ? -23.958 -18.055 43.461 1.00 85.81 171 ASN A N 1
ATOM 1382 C CA . ASN A 1 171 ? -24.864 -18.907 42.691 1.00 85.81 171 ASN A CA 1
ATOM 1383 C C . ASN A 1 171 ? -26.099 -19.295 43.508 1.00 85.81 171 ASN A C 1
ATOM 1385 O O . ASN A 1 171 ? -27.219 -19.146 43.025 1.00 85.81 171 ASN A O 1
ATOM 1389 N N . LEU A 1 172 ? -25.907 -19.689 44.772 1.00 88.00 172 LEU A N 1
ATOM 1390 C CA . LEU A 1 172 ? -27.008 -20.010 45.679 1.00 88.00 172 LEU A CA 1
ATOM 1391 C C . LEU A 1 172 ? -27.897 -18.787 45.963 1.00 88.00 172 LEU A C 1
ATOM 1393 O O . LEU A 1 172 ? -29.118 -18.915 46.053 1.00 88.00 172 LEU A O 1
ATOM 1397 N N . ARG A 1 173 ? -27.309 -17.585 46.052 1.00 84.75 173 ARG A N 1
ATOM 1398 C CA . ARG A 1 173 ? -28.061 -16.331 46.202 1.00 84.75 173 ARG A CA 1
ATOM 1399 C C . ARG A 1 173 ? -28.889 -16.028 44.951 1.00 84.75 173 ARG A C 1
ATOM 1401 O O . ARG A 1 173 ? -30.076 -15.749 45.089 1.00 84.75 173 ARG A O 1
ATOM 1408 N N . ARG A 1 174 ? -28.293 -16.139 43.755 1.00 83.88 174 ARG A N 1
ATOM 1409 C CA . ARG A 1 174 ? -28.959 -15.929 42.455 1.00 83.88 174 ARG A CA 1
ATOM 1410 C C . ARG A 1 174 ? -30.136 -16.895 42.261 1.00 83.88 174 ARG A C 1
ATOM 1412 O O . ARG A 1 174 ? -31.201 -16.472 41.828 1.00 83.88 174 ARG A O 1
ATOM 1419 N N . THR A 1 175 ? -29.992 -18.167 42.640 1.00 77.50 175 THR A N 1
ATOM 1420 C CA . THR A 1 175 ? -31.095 -19.143 42.569 1.00 77.50 175 THR A CA 1
ATOM 1421 C C . THR A 1 175 ? -32.143 -18.939 43.663 1.00 77.50 175 THR A C 1
ATOM 1423 O O . THR A 1 175 ? -33.317 -19.202 43.423 1.00 77.50 175 THR A O 1
ATOM 1426 N N . SER A 1 176 ? -31.764 -18.456 44.855 1.00 73.44 176 SER A N 1
ATOM 1427 C CA . SER A 1 176 ? -32.713 -18.214 45.956 1.00 73.44 176 SER A CA 1
ATOM 1428 C C . SER A 1 176 ? -33.683 -17.060 45.680 1.00 73.44 176 SER A C 1
ATOM 1430 O O . SER A 1 176 ? -34.843 -17.137 46.064 1.00 73.44 176 SER A O 1
ATOM 1432 N N . THR A 1 177 ? -33.240 -16.010 44.980 1.00 63.97 177 THR A N 1
ATOM 1433 C CA . THR A 1 177 ? -34.115 -14.892 44.592 1.00 63.97 177 THR A CA 1
ATOM 1434 C C . THR A 1 177 ? -35.054 -15.297 43.459 1.00 63.97 177 THR A C 1
ATOM 1436 O O . THR A 1 177 ? -36.246 -15.044 43.548 1.00 63.97 177 THR A O 1
ATOM 1439 N N . VAL A 1 178 ? -34.554 -16.038 42.461 1.00 60.09 178 VAL A N 1
ATOM 1440 C CA . VAL A 1 178 ? -35.382 -16.555 41.353 1.00 60.09 178 VAL A CA 1
ATOM 1441 C C . VAL A 1 178 ? -36.446 -17.553 41.839 1.00 60.09 178 VAL A C 1
ATOM 1443 O O . VAL A 1 178 ? -37.539 -17.590 41.293 1.00 60.09 178 VAL A O 1
ATOM 1446 N N . THR A 1 179 ? -36.167 -18.326 42.894 1.00 57.78 179 THR A N 1
ATOM 1447 C CA . THR A 1 179 ? -37.148 -19.248 43.506 1.00 57.78 179 THR A CA 1
ATOM 1448 C C . THR A 1 179 ? -38.056 -18.591 44.553 1.00 57.78 179 THR A C 1
ATOM 1450 O O . THR A 1 179 ? -39.118 -19.130 44.861 1.00 57.78 179 THR A O 1
ATOM 1453 N N . GLY A 1 180 ? -37.680 -17.427 45.093 1.00 56.66 180 GLY A N 1
ATOM 1454 C CA . GLY A 1 180 ? -38.521 -16.638 46.000 1.00 56.66 180 GLY A CA 1
ATOM 1455 C C . GLY A 1 180 ? -39.653 -15.902 45.280 1.00 56.66 180 GLY A C 1
ATOM 1456 O O . GLY A 1 180 ? -40.748 -15.791 45.829 1.00 56.66 180 GLY A O 1
ATOM 1457 N N . ASP A 1 181 ? -39.416 -15.479 44.037 1.00 54.12 181 ASP A N 1
ATOM 1458 C CA . ASP A 1 181 ? -40.392 -14.728 43.238 1.00 54.12 181 ASP A CA 1
ATOM 1459 C C . ASP A 1 181 ? -41.533 -15.614 42.685 1.00 54.12 181 ASP A C 1
ATOM 1461 O O . ASP A 1 181 ? -42.625 -15.118 42.423 1.00 54.12 181 ASP A O 1
ATOM 1465 N N . GLU A 1 182 ? -41.344 -16.938 42.585 1.00 54.19 182 GLU A N 1
ATOM 1466 C CA . GLU A 1 182 ? -42.385 -17.896 42.152 1.00 54.19 182 GLU A CA 1
ATOM 1467 C C . GLU A 1 182 ? -43.353 -18.321 43.277 1.00 54.19 182 GLU A C 1
ATOM 1469 O O . GLU A 1 182 ? -44.387 -18.933 43.021 1.00 54.19 182 GLU A O 1
ATOM 1474 N N . LYS A 1 183 ? -43.037 -18.011 44.541 1.00 47.44 183 LYS A N 1
ATOM 1475 C CA . LYS A 1 183 ? -43.825 -18.408 45.727 1.00 47.44 183 LYS A CA 1
ATOM 1476 C C . LYS A 1 183 ? -44.713 -17.288 46.285 1.00 47.44 183 LYS A C 1
ATOM 1478 O O . LYS A 1 183 ? -45.403 -17.520 47.279 1.00 47.44 183 LYS A O 1
ATOM 1483 N N . ALA A 1 184 ? -44.686 -16.104 45.671 1.00 49.41 184 ALA A N 1
ATOM 1484 C CA . ALA A 1 184 ? -45.416 -14.907 46.096 1.00 49.41 184 ALA A CA 1
ATOM 1485 C C . ALA A 1 184 ? -46.398 -14.357 45.035 1.00 49.41 184 ALA A C 1
ATOM 1487 O O . ALA A 1 184 ? -46.892 -13.241 45.200 1.00 49.41 184 ALA A O 1
ATOM 1488 N N . ALA A 1 185 ? -46.691 -15.131 43.983 1.00 39.34 185 ALA A N 1
ATOM 1489 C CA . ALA A 1 185 ? -47.716 -14.837 42.978 1.00 39.34 185 ALA A CA 1
ATOM 1490 C C . ALA A 1 185 ? -48.925 -15.774 43.121 1.00 39.34 185 ALA A C 1
ATOM 1492 O O . ALA A 1 185 ? -48.708 -16.979 43.389 1.00 39.34 185 ALA A O 1
#

Secondary structure (DSSP, 8-state):
---PPPPPP----PPPPP--------PPP--------------S-S--------------------TT--PPP-PPPHHHH-HHHHHHHHHHHHHHHTT-------HHHHHHHHHHHHHHHHHHHHHHHHHHT--HHHHHHHHHHHHHHHHHHHHHHHHHHS-HHHHHHHHHHHHHHHHHGGG--